Protein AF-A0A356B3R2-F1 (afdb_monomer_lite)

Sequence (236 aa):
MPDIYNDDLHPHSPYIEIRSRIDNGFSKGWGFHFQPSEEYWVDCHNHLEGIKTHSDVYKLIDRWFSELDAFRLGKVLVIGSDPELFEILGDMGKQDKRISWLVSIPCEKPNVEVLNSAIENGAIGLKLHNASIMKGLADYKIWLNDQWSRIFELAEKKHIPVLWHVTQRVSKSPYHGGGENSYWSESKEKNIAFNNEDLLKVTIKVLELFPDLKIIGVLQLHMGLERLSDLFGRYK

pLDDT: mean 81.61, std 15.53, range [36.5, 98.62]

Secondary structure (DSSP, 8-state):
------TTTS-B-HHHHHHTTTTTTGGGG---SS---SB-EEEEEEE--S--SHHHHHHHHHHHHHHHGGGTEEEEEEEE--GGGHHHHHHHHHH-TTEEEEEE--TTS--HHHHHHHHHTT---EEEE-HHHHTTSS-TTGGGSHHHHHHHHHHHHTT--EEEE--------TT-SSPTTTTTGGGGGGT----HHHHHHHHHHHHHHSTT--EEEGGGGGT-HHHHHHHHHH--

Structure (mmCIF, N/CA/C/O backbone):
data_AF-A0A356B3R2-F1
#
_entry.id   AF-A0A356B3R2-F1
#
loop_
_atom_site.group_PDB
_atom_site.id
_atom_site.type_symbol
_atom_site.label_atom_id
_atom_site.label_alt_id
_atom_site.label_comp_id
_atom_site.label_asym_id
_atom_site.label_entity_id
_atom_site.label_seq_id
_atom_site.pdbx_PDB_ins_code
_atom_site.Cartn_x
_atom_site.Cartn_y
_atom_site.Cartn_z
_atom_site.occupancy
_atom_site.B_iso_or_equiv
_atom_site.auth_seq_id
_atom_site.auth_comp_id
_atom_site.auth_asym_id
_atom_site.auth_atom_id
_atom_site.pdbx_PDB_model_num
ATOM 1 N N . MET A 1 1 ? -20.103 -19.995 28.471 1.00 36.50 1 MET A N 1
ATOM 2 C CA . MET A 1 1 ? -19.125 -18.889 28.463 1.00 36.50 1 MET A CA 1
ATOM 3 C C . MET A 1 1 ? -19.362 -18.139 27.169 1.00 36.50 1 MET A C 1
ATOM 5 O O . MET A 1 1 ? -19.483 -18.832 26.166 1.00 36.50 1 MET A O 1
ATOM 9 N N . PRO A 1 2 ? -19.557 -16.813 27.149 1.00 40.22 2 PRO A N 1
ATOM 10 C CA . PRO A 1 2 ? -19.583 -16.125 25.875 1.00 40.22 2 PRO A CA 1
ATOM 11 C C . PRO A 1 2 ? -18.133 -16.058 25.400 1.00 40.22 2 PRO A C 1
ATOM 13 O O . PRO A 1 2 ? -17.312 -15.389 26.025 1.00 40.22 2 PRO A O 1
ATOM 16 N N . ASP A 1 3 ? -17.815 -16.814 24.352 1.00 41.88 3 ASP A N 1
ATOM 17 C CA . ASP A 1 3 ? -16.631 -16.535 23.551 1.00 41.88 3 ASP A CA 1
ATOM 18 C C . ASP A 1 3 ? -16.739 -15.073 23.126 1.00 41.88 3 ASP A C 1
ATOM 20 O O . ASP A 1 3 ? -17.696 -14.674 22.457 1.00 41.88 3 ASP A O 1
ATOM 24 N N . ILE A 1 4 ? -15.804 -14.254 23.601 1.00 42.97 4 ILE A N 1
ATOM 25 C CA . ILE A 1 4 ? -15.649 -12.878 23.150 1.00 42.97 4 ILE A CA 1
ATOM 26 C C . ILE A 1 4 ? -15.155 -12.999 21.709 1.00 42.97 4 ILE A C 1
ATOM 28 O O . ILE A 1 4 ? -13.959 -13.149 21.462 1.00 42.97 4 ILE A O 1
ATOM 32 N N . TYR A 1 5 ? -16.098 -13.043 20.769 1.00 50.41 5 TYR A N 1
ATOM 33 C CA . TYR A 1 5 ? -15.811 -12.949 19.346 1.00 50.41 5 TYR A CA 1
ATOM 34 C C . TYR A 1 5 ? -15.054 -11.643 19.114 1.00 50.41 5 TYR A C 1
ATOM 36 O O . TYR A 1 5 ? -15.482 -10.573 19.546 1.00 50.41 5 TYR A O 1
ATOM 44 N N . ASN A 1 6 ? -13.884 -11.749 18.497 1.00 54.50 6 ASN A N 1
ATOM 45 C CA . ASN A 1 6 ? -13.105 -10.588 18.117 1.00 54.50 6 ASN A CA 1
ATOM 46 C C . ASN A 1 6 ? -13.601 -10.111 16.747 1.00 54.50 6 ASN A C 1
ATOM 48 O O . ASN A 1 6 ? -13.237 -10.700 15.727 1.00 54.50 6 ASN A O 1
ATOM 52 N N . ASP A 1 7 ? -14.417 -9.057 16.732 1.00 55.12 7 ASP A N 1
ATOM 53 C CA . ASP A 1 7 ? -14.941 -8.441 15.502 1.00 55.12 7 ASP A CA 1
ATOM 54 C C . ASP A 1 7 ? -13.826 -7.984 14.545 1.00 55.12 7 ASP A C 1
ATOM 56 O O . ASP A 1 7 ? -14.043 -7.908 13.336 1.00 55.12 7 ASP A O 1
ATOM 60 N N . ASP A 1 8 ? -12.611 -7.739 15.056 1.00 56.12 8 ASP A N 1
ATOM 61 C CA . ASP A 1 8 ? -11.456 -7.382 14.227 1.00 56.12 8 ASP A CA 1
ATOM 62 C C . ASP A 1 8 ? -10.897 -8.586 13.440 1.00 56.12 8 ASP A C 1
ATOM 64 O O . ASP A 1 8 ? -10.211 -8.393 12.436 1.00 56.12 8 ASP A O 1
ATOM 68 N N . LEU A 1 9 ? -11.178 -9.824 13.872 1.00 50.31 9 LEU A N 1
ATOM 69 C CA . LEU A 1 9 ? -10.748 -11.059 13.195 1.00 50.31 9 LEU A CA 1
ATOM 70 C C . LEU A 1 9 ? -11.832 -11.643 12.280 1.00 50.31 9 LEU A C 1
ATOM 72 O O . LEU A 1 9 ? -11.500 -12.264 11.270 1.00 50.31 9 LEU A O 1
ATOM 76 N N . HIS A 1 10 ? -13.108 -11.442 12.618 1.00 55.06 10 HIS A N 1
ATOM 77 C CA . HIS A 1 10 ? -14.253 -11.965 11.869 1.00 55.06 10 HIS A CA 1
ATOM 78 C C . HIS A 1 10 ? -15.362 -10.909 11.791 1.00 55.06 10 HIS A C 1
ATOM 80 O O . HIS A 1 10 ? -16.247 -10.888 12.649 1.00 55.06 10 HIS A O 1
ATOM 86 N N . PRO A 1 11 ? -15.334 -10.017 10.785 1.00 56.28 11 PRO A N 1
ATOM 87 C CA . PRO A 1 11 ? -16.294 -8.929 10.696 1.00 56.28 11 PRO A CA 1
ATOM 88 C C . PRO A 1 11 ? -17.647 -9.470 10.206 1.00 56.28 11 PRO A C 1
ATOM 90 O O . PRO A 1 11 ? -17.955 -9.494 9.013 1.00 56.28 11 PRO A O 1
ATOM 93 N N . HIS A 1 12 ? -18.468 -9.934 11.143 1.00 55.31 12 HIS A N 1
ATOM 94 C CA . HIS A 1 12 ? -19.846 -10.342 10.885 1.00 55.31 12 HIS A CA 1
ATOM 95 C C . HIS A 1 12 ? -20.790 -9.146 10.945 1.00 55.31 12 HIS A C 1
ATOM 97 O O . HIS A 1 12 ? -20.618 -8.236 11.754 1.00 55.31 12 HIS A O 1
ATOM 103 N N . SER A 1 13 ? -21.851 -9.173 10.138 1.00 55.22 13 SER A N 1
ATOM 104 C CA . SER A 1 13 ? -22.906 -8.165 10.247 1.00 55.22 13 SER A CA 1
ATOM 105 C C . SER A 1 13 ? -23.636 -8.267 11.608 1.00 55.22 13 SER A C 1
ATOM 107 O O . SER A 1 13 ? -24.094 -9.359 11.948 1.00 55.22 13 SER A O 1
ATOM 109 N N . PRO A 1 14 ? -23.857 -7.175 12.375 1.00 54.97 14 PRO A N 1
ATOM 110 C CA . PRO A 1 14 ? -24.538 -7.174 13.672 1.00 54.97 14 PRO A CA 1
ATOM 111 C C . PRO A 1 14 ? -25.985 -7.661 13.552 1.00 54.97 14 PRO A C 1
ATOM 113 O O . PRO A 1 14 ? -26.551 -8.205 14.498 1.00 54.97 14 PRO A O 1
ATOM 116 N N . TYR A 1 15 ? -26.577 -7.570 12.356 1.00 58.81 15 TYR A N 1
ATOM 117 C CA . TYR A 1 15 ? -27.880 -8.163 12.057 1.00 58.81 15 TYR A CA 1
ATOM 118 C C . TYR A 1 15 ? -27.892 -9.694 12.217 1.00 58.81 15 TYR A C 1
ATOM 120 O O . TYR A 1 15 ? -28.948 -10.262 12.488 1.00 58.81 15 TYR A O 1
ATOM 128 N N . ILE A 1 16 ? -26.749 -10.371 12.081 1.00 61.31 16 ILE A N 1
ATOM 129 C CA . ILE A 1 16 ? -26.611 -11.826 12.243 1.00 61.31 16 ILE A CA 1
ATOM 130 C C . ILE A 1 16 ? -26.469 -12.193 13.714 1.00 61.31 16 ILE A C 1
ATOM 132 O O . ILE A 1 16 ? -27.147 -13.113 14.177 1.00 61.31 16 ILE A O 1
ATOM 136 N N . GLU A 1 17 ? -25.656 -11.449 14.469 1.00 64.50 17 GLU A N 1
ATOM 137 C CA . GLU A 1 17 ? -25.527 -11.654 15.915 1.00 64.50 17 GLU A CA 1
ATOM 138 C C . GLU A 1 17 ? -26.898 -11.527 16.590 1.00 64.50 17 GLU A C 1
ATOM 140 O O . GLU A 1 17 ? -27.311 -12.407 17.349 1.00 64.50 17 GLU A O 1
ATOM 145 N N . ILE A 1 18 ? -27.661 -10.495 16.228 1.00 68.81 18 ILE A N 1
ATOM 146 C CA . ILE A 1 18 ? -29.027 -10.285 16.709 1.00 68.81 18 ILE A CA 1
ATOM 147 C C . ILE A 1 18 ? -29.930 -11.469 16.314 1.00 68.81 18 ILE A C 1
ATOM 149 O O . ILE A 1 18 ? -30.551 -12.072 17.188 1.00 68.81 18 ILE A O 1
ATOM 153 N N . ARG A 1 19 ? -29.960 -11.895 15.043 1.00 69.81 19 ARG A N 1
ATOM 154 C CA . ARG A 1 19 ? -30.769 -13.058 14.595 1.00 69.81 19 ARG A CA 1
ATOM 155 C C . ARG A 1 19 ? -30.436 -14.358 15.317 1.00 69.81 19 ARG A C 1
ATOM 157 O O . ARG A 1 19 ? -31.309 -15.201 15.485 1.00 69.81 19 ARG A O 1
ATOM 164 N N . SER A 1 20 ? -29.192 -14.527 15.755 1.00 70.38 20 SER A N 1
ATOM 165 C CA . SER A 1 20 ? -28.792 -15.701 16.531 1.00 70.38 20 SER A CA 1
ATOM 166 C C . SER A 1 20 ? -29.362 -15.712 17.957 1.00 70.38 20 SER A C 1
ATOM 168 O O . SER A 1 20 ? -29.338 -16.757 18.604 1.00 70.38 20 SER A O 1
ATOM 170 N N . ARG A 1 21 ? -29.892 -14.577 18.446 1.00 75.44 21 ARG A N 1
ATOM 171 C CA . ARG A 1 21 ? -30.318 -14.388 19.843 1.00 75.44 21 ARG A CA 1
ATOM 172 C C . ARG A 1 21 ? -31.779 -13.972 20.027 1.00 75.44 21 ARG A C 1
ATOM 174 O O . ARG A 1 21 ? -32.362 -14.369 21.031 1.00 75.44 21 ARG A O 1
ATOM 181 N N . ILE A 1 22 ? -32.384 -13.204 19.113 1.00 77.50 22 ILE A N 1
ATOM 182 C CA . ILE A 1 22 ? -33.713 -12.597 19.355 1.00 77.50 22 ILE A CA 1
ATOM 183 C C . ILE A 1 22 ? -34.870 -13.599 19.457 1.00 77.50 22 ILE A C 1
ATOM 185 O O . ILE A 1 22 ? -35.909 -13.261 20.015 1.00 77.50 22 ILE A O 1
ATOM 189 N N . ASP A 1 23 ? -34.702 -14.817 18.943 1.00 74.50 23 ASP A N 1
ATOM 190 C CA . ASP A 1 23 ? -35.729 -15.864 18.942 1.00 74.50 23 ASP A CA 1
ATOM 191 C C . ASP A 1 23 ? -35.141 -17.276 19.113 1.00 74.50 23 ASP A C 1
ATOM 193 O O . ASP A 1 23 ? -35.569 -18.237 18.472 1.00 74.50 23 ASP A O 1
ATOM 197 N N . ASN A 1 24 ? -34.125 -17.407 19.975 1.00 76.12 24 ASN A N 1
ATOM 198 C CA . ASN A 1 24 ? -33.363 -18.651 20.166 1.00 76.12 24 ASN A CA 1
ATOM 199 C C . ASN A 1 24 ? -32.758 -19.201 18.859 1.00 76.12 24 ASN A C 1
ATOM 201 O O . ASN A 1 24 ? -32.564 -20.408 18.709 1.00 76.12 24 ASN A O 1
ATOM 205 N N . GLY A 1 25 ? -32.459 -18.312 17.909 1.00 70.25 25 GLY A N 1
ATOM 206 C CA . GLY A 1 25 ? -31.812 -18.657 16.651 1.00 70.25 25 GLY A CA 1
ATOM 207 C C . GLY A 1 25 ? -32.754 -19.223 15.591 1.00 70.25 25 GLY A C 1
ATOM 208 O O . GLY A 1 25 ? -32.263 -19.688 14.564 1.00 70.25 25 GLY A O 1
ATOM 209 N N . PHE A 1 26 ? -34.076 -19.164 15.774 1.00 73.00 26 PHE A N 1
ATOM 210 C CA . PHE A 1 26 ? -35.029 -19.511 14.714 1.00 73.00 26 PHE A CA 1
ATOM 211 C C . PHE A 1 26 ? -34.824 -18.617 13.474 1.00 73.00 26 PHE A C 1
ATOM 213 O O . PHE A 1 26 ? -34.752 -19.112 12.348 1.00 73.00 26 PHE A O 1
ATOM 220 N N . SER A 1 27 ? -34.575 -17.321 13.678 1.00 71.06 27 SER A N 1
ATOM 221 C CA . SER A 1 27 ? -34.272 -16.352 12.616 1.00 71.06 27 SER A CA 1
ATOM 222 C C . SER A 1 27 ? -32.859 -16.474 12.044 1.00 71.06 27 SER A C 1
ATOM 224 O O . SER A 1 27 ? -32.546 -15.805 11.058 1.00 71.06 27 SER A O 1
ATOM 226 N N . LYS A 1 28 ? -31.997 -17.339 12.599 1.00 67.31 28 LYS A N 1
ATOM 227 C CA . LYS A 1 28 ? -30.649 -17.591 12.058 1.00 67.31 28 LYS A CA 1
ATOM 228 C C . LYS A 1 28 ? -30.706 -18.134 10.625 1.00 67.31 28 LYS A C 1
ATOM 230 O O . LYS A 1 28 ? -29.830 -17.821 9.833 1.00 67.31 28 LYS A O 1
ATOM 235 N N . GLY A 1 29 ? -31.733 -18.922 10.292 1.00 58.06 29 GLY A N 1
ATOM 236 C CA . GLY A 1 29 ? -31.911 -19.526 8.964 1.00 58.06 29 GLY A CA 1
ATOM 237 C C . GLY A 1 29 ? -32.835 -18.755 8.016 1.00 58.06 29 GLY A C 1
ATOM 238 O O . GLY A 1 29 ? -33.041 -19.189 6.884 1.00 58.06 29 GLY A O 1
ATOM 239 N N . TRP A 1 30 ? -33.428 -17.641 8.459 1.00 52.81 30 TRP A N 1
ATOM 240 C CA . TRP A 1 30 ? -34.448 -16.916 7.698 1.00 52.81 30 TRP A CA 1
ATOM 241 C C . TRP A 1 30 ? -33.896 -15.608 7.116 1.00 52.81 30 TRP A C 1
ATOM 243 O O . TRP A 1 30 ? -33.843 -14.564 7.763 1.00 52.81 30 TRP A O 1
ATOM 253 N N . GLY A 1 31 ? -33.491 -15.674 5.846 1.00 53.72 31 GLY A N 1
ATOM 254 C CA . GLY A 1 31 ? -33.260 -14.519 4.980 1.00 53.72 31 GLY A CA 1
ATOM 255 C C . GLY A 1 31 ? -34.355 -14.466 3.920 1.00 53.72 31 GLY A C 1
ATOM 256 O O . GLY A 1 31 ? -34.325 -15.238 2.968 1.00 53.72 31 GLY A O 1
ATOM 257 N N . PHE A 1 32 ? -35.356 -13.602 4.094 1.00 48.03 32 PHE A N 1
ATOM 258 C CA . PHE A 1 32 ? -36.407 -13.393 3.095 1.00 48.03 32 PHE A CA 1
ATOM 259 C C . PHE A 1 32 ? -35.797 -13.030 1.728 1.00 48.03 32 PHE A C 1
ATOM 261 O O . PHE A 1 32 ? -35.151 -11.994 1.616 1.00 48.03 32 PHE A O 1
ATOM 268 N N . HIS A 1 33 ? -36.048 -13.866 0.711 1.00 46.44 33 HIS A N 1
ATOM 269 C CA . HIS A 1 33 ? -35.818 -13.701 -0.743 1.00 46.44 33 HIS A CA 1
ATOM 270 C C . HIS A 1 33 ? -34.405 -13.352 -1.256 1.00 46.44 33 HIS A C 1
ATOM 272 O O . HIS A 1 33 ? -34.089 -13.689 -2.393 1.00 46.44 33 HIS A O 1
ATOM 278 N N . PHE A 1 34 ? -33.536 -12.770 -0.439 1.00 47.81 34 PHE A N 1
ATOM 279 C CA . PHE A 1 34 ? -32.135 -12.505 -0.733 1.00 47.81 34 PHE A CA 1
ATOM 280 C C . PHE A 1 34 ? -31.358 -12.839 0.532 1.00 47.81 34 PHE A C 1
ATOM 282 O O . PHE A 1 34 ? -31.610 -12.243 1.580 1.00 47.81 34 PHE A O 1
ATOM 289 N N . GLN A 1 35 ? -30.449 -13.813 0.471 1.00 47.84 35 GLN A N 1
ATOM 290 C CA . GLN A 1 35 ? -29.541 -14.018 1.592 1.00 47.84 35 GLN A CA 1
ATOM 291 C C . GLN A 1 35 ? -28.647 -12.777 1.677 1.00 47.84 35 GLN A C 1
ATOM 293 O O . GLN A 1 35 ? -27.929 -12.494 0.715 1.00 47.84 35 GLN A O 1
ATOM 298 N N . PRO A 1 36 ? -28.727 -11.971 2.751 1.00 51.41 36 PRO A N 1
ATOM 299 C CA . PRO A 1 36 ? -27.753 -10.911 2.929 1.00 51.41 36 PRO A CA 1
ATOM 300 C C . PRO A 1 36 ? -26.379 -11.577 3.025 1.00 51.41 36 PRO A C 1
ATOM 302 O O . PRO A 1 36 ? -26.248 -12.568 3.738 1.00 51.41 36 PRO A O 1
ATOM 305 N N . SER A 1 37 ? -25.383 -11.043 2.312 1.00 53.72 37 SER A N 1
ATOM 306 C CA . SER A 1 37 ? -23.980 -11.413 2.525 1.00 53.72 37 SER A CA 1
ATOM 307 C C . SER A 1 37 ? -23.710 -11.426 4.030 1.00 53.72 37 SER A C 1
ATOM 309 O O . SER A 1 37 ? -23.972 -10.426 4.705 1.00 53.72 37 SER A O 1
ATOM 311 N N . GLU A 1 38 ? -23.287 -12.576 4.557 1.00 61.59 38 GLU A N 1
ATOM 312 C CA . GLU A 1 38 ? -23.147 -12.793 6.003 1.00 61.59 38 GLU A CA 1
ATOM 313 C C . GLU A 1 38 ? -21.919 -12.071 6.596 1.00 61.59 38 GLU A C 1
ATOM 315 O O . GLU A 1 38 ? -21.745 -11.961 7.812 1.00 61.59 38 GLU A O 1
ATOM 320 N N . GLU A 1 39 ? -21.083 -11.529 5.718 1.00 67.56 39 GLU A N 1
ATOM 321 C CA . GLU A 1 39 ? -19.804 -10.911 6.025 1.00 67.56 39 GLU A CA 1
ATOM 322 C C . GLU A 1 39 ? -19.822 -9.436 5.620 1.00 67.56 39 GLU A C 1
ATOM 324 O O . GLU A 1 39 ? -20.443 -9.047 4.620 1.00 67.56 39 GLU A O 1
ATOM 329 N N . TYR A 1 40 ? -19.141 -8.613 6.413 1.00 73.69 40 TYR A N 1
ATOM 330 C CA . TYR A 1 40 ? -18.835 -7.242 6.040 1.00 73.69 40 TYR A CA 1
ATOM 331 C C . TYR A 1 40 ? -17.657 -7.181 5.072 1.00 73.69 40 TYR A C 1
ATOM 333 O O . TYR A 1 40 ? -16.675 -7.911 5.199 1.00 73.69 40 TYR A O 1
ATOM 341 N N . TRP A 1 41 ? -17.723 -6.225 4.153 1.00 83.25 41 TRP A N 1
ATOM 342 C CA . TRP A 1 41 ? -16.624 -5.891 3.264 1.00 83.25 41 TRP A CA 1
ATOM 343 C C . TRP A 1 41 ? -15.655 -4.935 3.952 1.00 83.25 41 TRP A C 1
ATOM 345 O O . TRP A 1 41 ? -16.059 -3.993 4.643 1.00 83.25 41 TRP A O 1
ATOM 355 N N . VAL A 1 42 ? -14.366 -5.165 3.713 1.00 86.81 42 VAL A N 1
ATOM 356 C CA . VAL A 1 42 ? -13.308 -4.200 3.999 1.00 86.81 42 VAL A CA 1
ATOM 357 C C . VAL A 1 42 ? -12.842 -3.627 2.671 1.00 86.81 42 VAL A C 1
ATOM 359 O O . VAL A 1 42 ? -12.262 -4.344 1.854 1.00 86.81 42 VAL A O 1
ATOM 362 N N . ASP A 1 43 ? -13.080 -2.338 2.452 1.00 89.31 43 ASP A N 1
ATOM 363 C CA . ASP A 1 43 ? -12.508 -1.651 1.300 1.00 89.31 43 ASP A CA 1
ATOM 364 C C . ASP A 1 43 ? -11.072 -1.238 1.637 1.00 89.31 43 ASP A C 1
ATOM 366 O O . ASP A 1 43 ? -10.834 -0.393 2.499 1.00 89.31 43 ASP A O 1
ATOM 370 N N . CYS A 1 44 ? -10.096 -1.860 0.980 1.00 88.94 44 CYS A N 1
ATOM 371 C CA . CYS A 1 44 ? -8.687 -1.686 1.312 1.00 88.94 44 CYS A CA 1
ATOM 372 C C . CYS A 1 44 ? -7.970 -0.565 0.546 1.00 88.94 44 CYS A C 1
ATOM 374 O O . CYS A 1 44 ? -6.764 -0.390 0.738 1.00 88.94 44 CYS A O 1
ATOM 376 N N . HIS A 1 45 ? -8.661 0.191 -0.313 1.00 89.38 45 HIS A N 1
ATOM 377 C CA . HIS A 1 45 ? -8.001 1.137 -1.213 1.00 89.38 45 HIS A CA 1
ATOM 378 C C . HIS A 1 45 ? -8.834 2.401 -1.439 1.00 89.38 45 HIS A C 1
ATOM 380 O O . HIS A 1 45 ? -9.413 2.609 -2.502 1.00 89.38 45 HIS A O 1
ATOM 386 N N . ASN A 1 46 ? -8.787 3.318 -0.469 1.00 91.06 46 ASN A N 1
ATOM 387 C CA . ASN A 1 46 ? -9.524 4.580 -0.535 1.00 91.06 46 ASN A CA 1
ATOM 388 C C . ASN A 1 46 ? -8.583 5.784 -0.542 1.00 91.06 46 ASN A C 1
ATOM 390 O O . ASN A 1 46 ? -7.748 5.949 0.348 1.00 91.06 46 ASN A O 1
ATOM 394 N N . HIS A 1 47 ? -8.721 6.649 -1.542 1.00 89.38 47 HIS A N 1
ATOM 395 C CA . HIS A 1 47 ? -7.935 7.875 -1.645 1.00 89.38 47 HIS A CA 1
ATOM 396 C C . HIS A 1 47 ? -8.627 9.041 -0.935 1.00 89.38 47 HIS A C 1
ATOM 398 O O . HIS A 1 47 ? -9.834 9.233 -1.062 1.00 89.38 47 HIS A O 1
ATOM 404 N N . LEU A 1 48 ? -7.838 9.831 -0.208 1.00 87.62 48 LEU A N 1
ATOM 405 C CA . LEU A 1 48 ? -8.278 11.078 0.406 1.00 87.62 48 LEU A CA 1
ATOM 406 C C . LEU A 1 48 ? -7.866 12.241 -0.501 1.00 87.62 48 LEU A C 1
ATOM 408 O O . LEU A 1 48 ? -6.678 12.511 -0.659 1.00 87.62 48 LEU A O 1
ATOM 412 N N . GLU A 1 49 ? -8.835 12.929 -1.099 1.00 81.00 49 GLU A N 1
ATOM 413 C CA . GLU A 1 49 ? -8.590 14.143 -1.884 1.00 81.00 49 GLU A CA 1
ATOM 414 C C . GLU A 1 49 ? -9.122 15.372 -1.142 1.00 81.00 49 GLU A C 1
ATOM 416 O O . GLU A 1 49 ? -10.257 15.384 -0.671 1.00 81.00 49 GLU A O 1
ATOM 421 N N . GLY A 1 50 ? -8.300 16.421 -1.039 1.00 82.00 50 GLY A N 1
ATOM 422 C CA . GLY A 1 50 ? -8.715 17.712 -0.477 1.00 82.00 50 GLY A CA 1
ATOM 423 C C . GLY A 1 50 ? -8.916 17.750 1.044 1.00 82.00 50 GLY A C 1
ATOM 424 O O . GLY A 1 50 ? -9.478 18.717 1.548 1.00 82.00 50 GLY A O 1
ATOM 425 N N . ILE A 1 51 ? -8.454 16.734 1.772 1.00 87.19 51 ILE A N 1
ATOM 426 C CA . ILE A 1 51 ? -8.566 16.636 3.233 1.00 87.19 51 ILE A CA 1
ATOM 427 C C . ILE A 1 51 ? -7.442 17.422 3.912 1.00 87.19 51 ILE A C 1
ATOM 429 O O . ILE A 1 51 ? -6.281 17.266 3.536 1.00 87.19 51 ILE A O 1
ATOM 433 N N . LYS A 1 52 ? -7.775 18.239 4.921 1.00 87.44 52 LYS A N 1
ATOM 434 C CA . LYS A 1 52 ? -6.785 18.986 5.724 1.00 87.44 52 LYS A CA 1
ATOM 435 C C . LYS A 1 52 ? -7.023 18.934 7.231 1.00 87.44 52 LYS A C 1
ATOM 437 O O . LYS A 1 52 ? -6.128 19.267 7.996 1.00 87.44 52 LYS A O 1
ATOM 442 N N . THR A 1 53 ? -8.225 18.569 7.668 1.00 90.62 53 THR A N 1
ATOM 443 C CA . THR A 1 53 ? -8.625 18.611 9.081 1.00 90.62 53 THR A CA 1
ATOM 444 C C . THR A 1 53 ? -9.326 17.324 9.507 1.00 90.62 53 THR A C 1
ATOM 446 O O . THR A 1 53 ? -9.867 16.603 8.664 1.00 90.62 53 THR A O 1
ATOM 449 N N . HIS A 1 54 ? -9.413 17.063 10.820 1.00 90.44 54 HIS A N 1
ATOM 450 C CA . HIS A 1 54 ? -10.248 15.975 11.356 1.00 90.44 54 HIS A CA 1
ATOM 451 C C . HIS A 1 54 ? -11.693 16.064 10.851 1.00 90.44 54 HIS A C 1
ATOM 453 O O . HIS A 1 54 ? -12.279 15.053 10.478 1.00 90.44 54 HIS A O 1
ATOM 459 N N . SER A 1 55 ? -12.264 17.275 10.781 1.00 91.50 55 SER A N 1
ATOM 460 C CA . SER A 1 55 ? -13.644 17.470 10.315 1.00 91.50 55 SER A CA 1
ATOM 461 C C . SER A 1 55 ? -13.842 17.035 8.862 1.00 91.50 55 SER A C 1
ATOM 463 O O . SER A 1 55 ? -14.906 16.510 8.533 1.00 91.50 55 SER A O 1
ATOM 465 N N . ASP A 1 56 ? -12.838 17.223 8.003 1.00 92.00 56 ASP A N 1
ATOM 466 C CA . ASP A 1 56 ? -12.913 16.799 6.603 1.00 92.00 56 ASP A CA 1
ATOM 467 C C . ASP A 1 56 ? -12.939 15.271 6.494 1.00 92.00 56 ASP A C 1
ATOM 469 O O . ASP A 1 56 ? -13.758 14.727 5.752 1.00 92.00 56 ASP A O 1
ATOM 473 N N . VAL A 1 57 ? -12.097 14.578 7.277 1.00 89.56 57 VAL A N 1
ATOM 474 C CA . VAL A 1 57 ? -12.097 13.107 7.335 1.00 89.56 57 VAL A CA 1
ATOM 475 C C . VAL A 1 57 ? -13.445 12.602 7.841 1.00 89.56 57 VAL A C 1
ATOM 477 O O . VAL A 1 57 ? -14.068 11.782 7.173 1.00 89.56 57 VAL A O 1
ATOM 480 N N . TYR A 1 58 ? -13.942 13.129 8.964 1.00 89.06 58 TYR A N 1
ATOM 481 C CA . TYR A 1 58 ? -15.233 12.723 9.528 1.00 89.06 58 TYR A CA 1
ATOM 482 C C . TYR A 1 58 ? -16.383 12.875 8.531 1.00 89.06 58 TYR A C 1
ATOM 484 O O . TYR A 1 58 ? -17.126 11.925 8.304 1.00 89.06 58 TYR A O 1
ATOM 492 N N . LYS A 1 59 ? -16.498 14.034 7.870 1.00 91.81 59 LYS A N 1
ATOM 493 C CA . LYS A 1 59 ? -17.551 14.271 6.868 1.00 91.81 59 LYS A CA 1
ATOM 494 C C . LYS A 1 59 ? -17.465 13.301 5.694 1.00 91.81 59 LYS A C 1
ATOM 496 O O . LYS A 1 59 ? -18.499 12.877 5.181 1.00 91.81 59 LYS A O 1
ATOM 501 N N . LEU A 1 60 ? -16.253 12.973 5.244 1.00 90.94 60 LEU A N 1
ATOM 502 C CA . LEU A 1 60 ? -16.055 12.021 4.156 1.00 90.94 60 LEU A CA 1
ATOM 503 C C . LEU A 1 60 ? -16.502 10.613 4.560 1.00 90.94 60 LEU A C 1
ATOM 505 O O . LEU A 1 60 ? -17.228 9.970 3.803 1.00 90.94 60 LEU A O 1
ATOM 509 N N . ILE A 1 61 ? -16.098 10.163 5.748 1.00 90.12 61 ILE A N 1
ATOM 510 C CA . ILE A 1 61 ? -16.435 8.836 6.269 1.00 90.12 61 ILE A CA 1
ATOM 511 C C . ILE A 1 61 ? -17.934 8.726 6.534 1.00 90.12 61 ILE A C 1
ATOM 513 O O . ILE A 1 61 ? -18.552 7.769 6.076 1.00 90.12 61 ILE A O 1
ATOM 517 N N . ASP A 1 62 ? -18.544 9.716 7.185 1.00 90.31 62 ASP A N 1
ATOM 518 C CA . ASP A 1 62 ? -19.990 9.732 7.415 1.00 90.31 62 ASP A CA 1
ATOM 519 C C . ASP A 1 62 ? -20.762 9.686 6.098 1.00 90.31 62 ASP A C 1
ATOM 521 O O . ASP A 1 62 ? -21.718 8.923 5.975 1.00 90.31 62 ASP A O 1
ATOM 525 N N . ARG A 1 63 ? -20.313 10.426 5.076 1.00 90.69 63 ARG A N 1
ATOM 526 C CA . ARG A 1 63 ? -20.907 10.349 3.738 1.00 90.69 63 ARG A CA 1
ATOM 527 C C . ARG A 1 63 ? -20.799 8.938 3.162 1.00 90.69 63 ARG A C 1
ATOM 529 O O . ARG A 1 63 ? -21.812 8.403 2.722 1.00 90.69 63 ARG A O 1
ATOM 536 N N . TRP A 1 64 ? -19.614 8.324 3.177 1.00 90.81 64 TRP A N 1
ATOM 537 C CA . TRP A 1 64 ? -19.438 6.961 2.665 1.00 90.81 64 TRP A CA 1
ATOM 538 C C . TRP A 1 64 ? -20.322 5.958 3.399 1.00 90.81 64 TRP A C 1
ATOM 540 O O . TRP A 1 64 ? -21.050 5.216 2.750 1.00 90.81 64 TRP A O 1
ATOM 550 N N . PHE A 1 65 ? -20.324 5.955 4.730 1.00 89.06 65 PHE A N 1
ATOM 551 C CA . PHE A 1 65 ? -21.108 4.990 5.503 1.00 89.06 65 PHE A CA 1
ATOM 552 C C . PHE A 1 65 ? -22.612 5.283 5.502 1.00 89.06 65 PHE A C 1
ATOM 554 O O . PHE A 1 65 ? -23.390 4.353 5.683 1.00 89.06 65 PHE A O 1
ATOM 561 N N . SER A 1 66 ? -23.044 6.517 5.218 1.00 87.88 66 SER A N 1
ATOM 562 C CA . SER A 1 66 ? -24.469 6.822 5.015 1.00 87.88 66 SER A CA 1
ATOM 563 C C . SER A 1 66 ? -25.072 6.109 3.799 1.00 87.88 66 SER A C 1
ATOM 565 O O . SER A 1 66 ? -26.278 5.873 3.765 1.00 87.88 66 SER A O 1
ATOM 567 N N . GLU A 1 67 ? -24.235 5.729 2.830 1.00 84.56 67 GLU A N 1
ATOM 568 C CA . GLU A 1 67 ? -24.649 5.025 1.614 1.00 84.56 67 GLU A CA 1
ATOM 569 C C . GLU A 1 67 ? -24.183 3.560 1.615 1.00 84.56 67 GLU A C 1
ATOM 571 O O . GLU A 1 67 ? -24.959 2.652 1.319 1.00 84.56 67 GLU A O 1
ATOM 576 N N . LEU A 1 68 ? -22.920 3.309 1.967 1.00 82.69 68 LEU A N 1
ATOM 577 C CA . LEU A 1 68 ? -22.249 2.021 1.776 1.00 82.69 68 LEU A CA 1
ATOM 578 C C . LEU A 1 68 ? -22.469 1.022 2.919 1.00 82.69 68 LEU A C 1
ATOM 580 O O . LEU A 1 68 ? -22.284 -0.177 2.706 1.00 82.69 68 LEU A O 1
ATOM 584 N N . ASP A 1 69 ? -22.943 1.454 4.094 1.00 76.75 69 ASP A N 1
ATOM 585 C CA . ASP A 1 69 ? -23.363 0.513 5.148 1.00 76.75 69 ASP A CA 1
ATOM 586 C C . ASP A 1 69 ? -24.562 -0.342 4.688 1.00 76.75 69 ASP A C 1
ATOM 588 O O . ASP A 1 69 ? -24.646 -1.540 4.979 1.00 76.75 69 ASP A O 1
ATOM 592 N N . ALA A 1 70 ? -25.434 0.216 3.836 1.00 71.94 70 ALA A N 1
ATOM 593 C CA . ALA A 1 70 ? -26.502 -0.546 3.182 1.00 71.94 70 ALA A CA 1
ATOM 594 C C . ALA A 1 70 ? -25.957 -1.696 2.311 1.00 71.94 70 ALA A C 1
ATOM 596 O O . ALA A 1 70 ? -26.619 -2.722 2.149 1.00 71.94 70 ALA A O 1
ATOM 597 N N . PHE A 1 71 ? -24.726 -1.553 1.810 1.00 74.69 71 PHE A N 1
ATOM 598 C CA . PHE A 1 71 ? -23.992 -2.557 1.036 1.00 74.69 71 PHE A CA 1
ATOM 599 C C . PHE A 1 71 ? -23.003 -3.366 1.887 1.00 74.69 71 PHE A C 1
ATOM 601 O O . PHE A 1 71 ? -22.165 -4.082 1.341 1.00 74.69 71 PHE A O 1
ATOM 608 N N . ARG A 1 72 ? -23.123 -3.306 3.221 1.00 77.19 72 ARG A N 1
ATOM 609 C CA . ARG A 1 72 ? -22.272 -4.036 4.174 1.00 77.19 72 ARG A CA 1
ATOM 610 C C . ARG A 1 72 ? -20.798 -3.641 4.094 1.00 77.19 72 ARG A C 1
ATOM 612 O O . ARG A 1 72 ? -19.932 -4.483 4.316 1.00 77.19 72 ARG A O 1
ATOM 619 N N . LEU A 1 73 ? -20.479 -2.385 3.807 1.00 84.75 73 LEU A N 1
ATOM 620 C CA . LEU A 1 73 ? -19.138 -1.885 4.095 1.00 84.75 73 LEU A CA 1
ATOM 621 C C . LEU A 1 73 ? -18.975 -1.788 5.616 1.00 84.75 73 LEU A C 1
ATOM 623 O O . LEU A 1 73 ? -19.689 -1.026 6.259 1.00 84.75 73 LEU A O 1
ATOM 627 N N . GLY A 1 74 ? -18.066 -2.573 6.194 1.00 85.25 74 GLY A N 1
ATOM 628 C CA . GLY A 1 74 ? -17.786 -2.541 7.635 1.00 85.25 74 GLY A CA 1
ATOM 629 C C . GLY A 1 74 ? -16.582 -1.672 7.986 1.00 85.25 74 GLY A C 1
ATOM 630 O O . GLY A 1 74 ? -16.535 -1.072 9.060 1.00 85.25 74 GLY A O 1
ATOM 631 N N . LYS A 1 75 ? -15.603 -1.590 7.079 1.00 90.75 75 LYS A N 1
ATOM 632 C CA . LYS A 1 75 ? -14.344 -0.884 7.319 1.00 90.75 75 LYS A CA 1
ATOM 633 C C . LYS A 1 75 ? -13.719 -0.380 6.026 1.00 90.75 75 LYS A C 1
ATOM 635 O O . LYS A 1 75 ? -13.820 -1.030 4.989 1.00 90.75 75 LYS A O 1
ATOM 640 N N . VAL A 1 76 ? -13.018 0.744 6.115 1.00 93.12 76 VAL A N 1
ATOM 641 C CA . VAL A 1 76 ? -12.202 1.300 5.035 1.00 93.12 76 VAL A CA 1
ATOM 642 C C . VAL A 1 76 ? -10.747 1.438 5.469 1.00 93.12 76 VAL A C 1
ATOM 644 O O . VAL A 1 76 ? -10.452 1.817 6.606 1.00 93.12 76 VAL A O 1
ATOM 647 N N . LEU A 1 77 ? -9.829 1.164 4.545 1.00 94.81 77 LEU A N 1
ATOM 648 C CA . LEU A 1 77 ? -8.449 1.615 4.622 1.00 94.81 77 LEU A CA 1
ATOM 649 C C . LEU A 1 77 ? -8.279 2.848 3.742 1.00 94.81 77 LEU A C 1
ATOM 651 O O . LEU A 1 77 ? -8.442 2.784 2.519 1.00 94.81 77 LEU A O 1
ATOM 655 N N . VAL A 1 78 ? -7.939 3.967 4.375 1.00 95.19 78 VAL A N 1
ATOM 656 C CA . VAL A 1 78 ? -7.670 5.235 3.693 1.00 95.19 78 VAL A CA 1
ATOM 657 C C . VAL A 1 78 ? -6.176 5.428 3.464 1.00 95.19 78 VAL A C 1
ATOM 659 O O . VAL A 1 78 ? -5.343 4.974 4.245 1.00 95.19 78 VAL A O 1
ATOM 662 N N . ILE A 1 79 ? -5.819 6.098 2.375 1.00 95.00 79 ILE A N 1
ATOM 663 C CA . ILE A 1 79 ? -4.430 6.296 1.966 1.00 95.00 79 ILE A CA 1
ATOM 664 C C . ILE A 1 79 ? -4.007 7.729 2.292 1.00 95.00 79 ILE A C 1
ATOM 666 O O . ILE A 1 79 ? -4.488 8.676 1.669 1.00 95.00 79 ILE A O 1
ATOM 670 N N . GLY A 1 80 ? -3.072 7.870 3.232 1.00 94.00 80 GLY A N 1
ATOM 671 C CA . GLY A 1 80 ? -2.419 9.135 3.572 1.00 94.00 80 GLY A CA 1
ATOM 672 C C . GLY A 1 80 ? -1.058 9.254 2.890 1.00 94.00 80 GLY A C 1
ATOM 673 O O . GLY A 1 80 ? -0.222 8.362 3.010 1.00 94.00 80 GLY A O 1
ATOM 674 N N . SER A 1 81 ? -0.812 10.342 2.163 1.00 90.69 81 SER A N 1
ATOM 675 C CA . SER A 1 81 ? 0.483 10.603 1.505 1.00 90.69 81 SER A CA 1
ATOM 676 C C . SER A 1 81 ? 1.230 11.815 2.056 1.00 90.69 81 SER A C 1
ATOM 678 O O . SER A 1 81 ? 2.377 12.037 1.681 1.00 90.69 81 SER A O 1
ATOM 680 N N . ASP A 1 82 ? 0.574 12.608 2.901 1.00 91.00 82 ASP A N 1
ATOM 681 C CA . ASP A 1 82 ? 1.120 13.835 3.469 1.00 91.00 82 ASP A CA 1
ATOM 682 C C . ASP A 1 82 ? 1.404 13.628 4.966 1.00 91.00 82 ASP A C 1
ATOM 684 O O . ASP A 1 82 ? 0.469 13.284 5.697 1.00 91.00 82 ASP A O 1
ATOM 688 N N . PRO A 1 83 ? 2.654 13.813 5.433 1.00 92.06 83 PRO A N 1
ATOM 689 C CA . PRO A 1 83 ? 2.988 13.749 6.853 1.00 92.06 83 PRO A CA 1
ATOM 690 C C . PRO A 1 83 ? 2.138 14.664 7.741 1.00 92.06 83 PRO A C 1
ATOM 692 O O . PRO A 1 83 ? 1.884 14.307 8.889 1.00 92.06 83 PRO A O 1
ATOM 695 N N . GLU A 1 84 ? 1.642 15.793 7.219 1.00 91.44 84 GLU A N 1
ATOM 696 C CA . GLU A 1 84 ? 0.747 16.694 7.964 1.00 91.44 84 GLU A CA 1
ATOM 697 C C . GLU A 1 84 ? -0.582 16.021 8.357 1.00 91.44 84 GLU A C 1
ATOM 699 O O . GLU A 1 84 ? -1.243 16.445 9.302 1.00 91.44 84 GLU A O 1
ATOM 704 N N . LEU A 1 85 ? -0.972 14.940 7.670 1.00 92.25 85 LEU A N 1
ATOM 705 C CA . LEU A 1 85 ? -2.200 14.194 7.947 1.00 92.25 85 LEU A CA 1
ATOM 706 C C . LEU A 1 85 ? -2.008 13.033 8.929 1.00 92.25 85 LEU A C 1
ATOM 7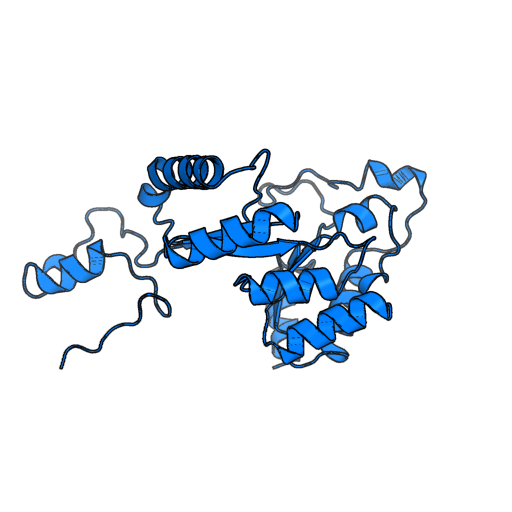08 O O . LEU A 1 85 ? -3.001 12.449 9.355 1.00 92.25 85 LEU A O 1
ATOM 712 N N . PHE A 1 86 ? -0.777 12.650 9.279 1.00 95.94 86 PHE A N 1
ATOM 713 C CA . PHE A 1 86 ? -0.536 11.407 10.025 1.00 95.94 86 PHE A CA 1
ATOM 714 C C . PHE A 1 86 ? -1.159 11.424 11.418 1.00 95.94 86 PHE A C 1
ATOM 716 O O . PHE A 1 86 ? -1.799 10.447 11.798 1.00 95.94 86 PHE A O 1
ATOM 723 N N . GLU A 1 87 ? -1.036 12.538 12.142 1.00 95.75 87 GLU A N 1
ATOM 724 C CA . GLU A 1 87 ? -1.661 12.701 13.459 1.00 95.75 87 GLU A CA 1
ATOM 725 C C . GLU A 1 87 ? -3.189 12.594 13.354 1.00 95.75 87 GLU A C 1
ATOM 727 O O . GLU A 1 87 ? -3.813 11.822 14.080 1.00 95.75 87 GLU A O 1
ATOM 732 N N . ILE A 1 88 ? -3.784 13.278 12.368 1.00 94.81 88 ILE A N 1
ATOM 733 C CA . ILE A 1 88 ? -5.228 13.239 12.105 1.00 94.81 88 ILE A CA 1
ATOM 734 C C . ILE A 1 88 ? -5.683 11.801 11.836 1.00 94.81 88 ILE A C 1
ATOM 736 O O . ILE A 1 88 ? -6.635 11.324 12.448 1.00 94.81 88 ILE A O 1
ATOM 740 N N . LEU A 1 89 ? -5.008 11.084 10.936 1.00 95.56 89 LEU A N 1
ATOM 741 C CA . LEU A 1 89 ? -5.366 9.707 10.584 1.00 95.56 89 LEU A CA 1
ATOM 742 C C . LEU A 1 89 ? -5.151 8.732 11.750 1.00 95.56 89 LEU A C 1
ATOM 744 O O . LEU A 1 89 ? -5.951 7.811 11.935 1.00 95.56 89 LEU A O 1
ATOM 748 N N . GLY A 1 90 ? -4.112 8.956 12.555 1.00 95.81 90 GLY A N 1
ATOM 749 C CA . GLY A 1 90 ? -3.846 8.209 13.778 1.00 95.81 90 GLY A CA 1
ATOM 750 C C . GLY A 1 90 ? -4.933 8.386 14.833 1.00 95.81 90 GLY A C 1
ATOM 751 O O . GLY A 1 90 ? -5.384 7.403 15.423 1.00 95.81 90 GLY A O 1
ATOM 752 N N . ASP A 1 91 ? -5.399 9.615 15.047 1.00 95.31 91 ASP A N 1
ATOM 753 C CA . ASP A 1 91 ? -6.519 9.909 15.944 1.00 95.3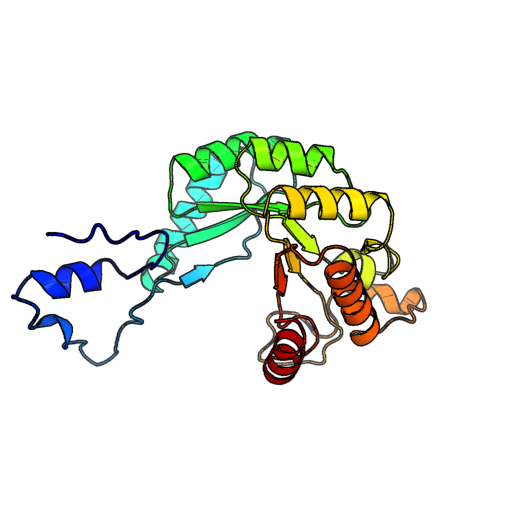1 91 ASP A CA 1
ATOM 754 C C . ASP A 1 91 ? -7.817 9.275 15.450 1.00 95.31 91 ASP A C 1
ATOM 756 O O . ASP A 1 91 ? -8.528 8.629 16.221 1.00 95.31 91 ASP A O 1
ATOM 760 N N . MET A 1 92 ? -8.099 9.400 14.152 1.00 91.38 92 MET A N 1
ATOM 761 C CA . MET A 1 92 ? -9.291 8.825 13.529 1.00 91.38 92 MET A CA 1
ATOM 762 C C . MET A 1 92 ? -9.340 7.305 13.684 1.00 91.38 92 MET A C 1
ATOM 764 O O . MET A 1 92 ? -10.370 6.773 14.088 1.00 91.38 92 MET A O 1
ATOM 768 N N . GLY A 1 93 ? -8.229 6.603 13.439 1.00 91.12 93 GLY A N 1
ATOM 769 C CA . GLY A 1 93 ? -8.161 5.146 13.607 1.00 91.12 93 GLY A CA 1
ATOM 770 C C . GLY A 1 93 ? -8.354 4.675 15.056 1.00 91.12 93 GLY A C 1
ATOM 771 O O . GLY A 1 93 ? -8.776 3.543 15.281 1.00 91.12 93 GLY A O 1
ATOM 772 N N . LYS A 1 94 ? -8.083 5.536 16.048 1.00 92.19 94 LYS A N 1
ATOM 773 C CA . LYS A 1 94 ? -8.362 5.259 17.470 1.00 92.19 94 LYS A CA 1
ATOM 774 C C . LYS A 1 94 ? -9.814 5.557 17.849 1.00 92.19 94 LYS A C 1
ATOM 776 O O . LYS A 1 94 ? -10.353 4.896 18.734 1.00 92.19 94 LYS A O 1
ATOM 781 N N . GLN A 1 95 ? -10.418 6.569 17.229 1.00 91.88 95 GLN A N 1
ATOM 782 C CA . GLN A 1 95 ? -11.765 7.054 17.551 1.00 91.88 95 GLN A CA 1
ATOM 783 C C . GLN A 1 95 ? -12.865 6.277 16.813 1.00 91.88 95 GLN A C 1
ATOM 785 O O . GLN A 1 95 ? -13.951 6.099 17.361 1.00 91.88 95 GLN A O 1
ATOM 790 N N . ASP A 1 96 ? -12.585 5.782 15.607 1.00 90.06 96 ASP A N 1
ATOM 791 C CA . ASP A 1 96 ? -13.552 5.090 14.760 1.00 90.06 96 ASP A CA 1
ATOM 792 C C . ASP A 1 96 ? -12.972 3.790 14.186 1.00 90.06 96 ASP A C 1
ATOM 794 O O . ASP A 1 96 ? -12.129 3.786 13.287 1.00 90.06 96 ASP A O 1
ATOM 798 N N . LYS A 1 97 ? -13.481 2.653 14.675 1.00 88.88 97 LYS A N 1
ATOM 799 C CA . LYS A 1 97 ? -13.044 1.308 14.260 1.00 88.88 97 LYS A CA 1
ATOM 800 C C . LYS A 1 97 ? -13.306 1.002 12.783 1.00 88.88 97 LYS A C 1
ATOM 802 O O . LYS A 1 97 ? -12.674 0.101 12.224 1.00 88.88 97 LYS A O 1
ATOM 807 N N . ARG A 1 98 ? -14.211 1.752 12.143 1.00 89.38 98 ARG A N 1
ATOM 808 C CA . ARG A 1 98 ? -14.508 1.645 10.707 1.00 89.38 98 ARG A CA 1
ATOM 809 C C . ARG A 1 98 ? -13.363 2.166 9.844 1.00 89.38 98 ARG A C 1
ATOM 811 O O . ARG A 1 98 ? -13.404 1.996 8.628 1.00 89.38 98 ARG A O 1
ATOM 818 N N . ILE A 1 99 ? -12.344 2.783 10.441 1.00 92.62 99 ILE A N 1
ATOM 819 C CA . ILE A 1 99 ? -11.236 3.405 9.726 1.00 92.62 99 ILE A CA 1
ATOM 820 C C . ILE A 1 99 ? -9.921 2.763 10.153 1.00 92.62 99 ILE A C 1
ATOM 822 O O . ILE A 1 99 ? -9.612 2.562 11.326 1.00 92.62 99 ILE A O 1
ATOM 826 N N . SER A 1 100 ? -9.088 2.460 9.175 1.00 95.38 100 SER A N 1
ATOM 827 C CA . SER A 1 100 ? -7.647 2.321 9.366 1.00 95.38 100 SER A CA 1
ATOM 828 C C . SER A 1 100 ? -6.942 2.971 8.186 1.00 95.38 100 SER A C 1
ATOM 830 O O . SER A 1 100 ? -7.600 3.387 7.232 1.00 95.38 100 SER A O 1
ATOM 832 N N . TRP A 1 101 ? -5.621 3.121 8.235 1.00 96.88 101 TRP A N 1
ATOM 833 C CA . TRP A 1 101 ? -4.938 3.863 7.184 1.00 96.88 101 TRP A CA 1
ATOM 834 C C . TRP A 1 101 ? -3.591 3.276 6.785 1.00 96.88 101 TRP A C 1
ATOM 836 O O . TRP A 1 101 ? -2.912 2.600 7.561 1.00 96.88 101 TRP A O 1
ATOM 846 N N . LEU A 1 102 ? -3.243 3.532 5.528 1.00 97.75 102 LEU A N 1
ATOM 847 C CA . LEU A 1 102 ? -2.003 3.143 4.878 1.00 97.75 102 LEU A CA 1
ATOM 848 C C . LEU A 1 102 ? -1.227 4.405 4.513 1.00 97.75 102 LEU A C 1
ATOM 850 O O . LEU A 1 102 ? -1.811 5.369 4.010 1.00 97.75 102 LEU A O 1
ATOM 854 N N . VAL A 1 103 ? 0.091 4.384 4.682 1.00 97.56 103 VAL A N 1
ATOM 855 C CA . VAL A 1 103 ? 0.950 5.461 4.176 1.00 97.56 103 VAL A CA 1
ATOM 856 C C . VAL A 1 103 ? 1.297 5.215 2.713 1.00 97.56 103 VAL A C 1
ATOM 858 O O . VAL A 1 103 ? 1.661 4.106 2.340 1.00 97.56 103 VAL A O 1
ATOM 861 N N . SER A 1 104 ? 1.208 6.233 1.860 1.00 96.44 104 SER A N 1
ATOM 862 C CA . SER A 1 104 ? 1.665 6.174 0.469 1.00 96.44 104 SER A CA 1
ATOM 863 C C . SER A 1 104 ? 2.917 7.012 0.292 1.00 96.44 104 SER A C 1
ATOM 865 O O . SER A 1 104 ? 2.863 8.234 0.396 1.00 96.44 104 SER A O 1
ATOM 867 N N . ILE A 1 105 ? 4.016 6.366 -0.084 1.00 96.00 105 ILE A N 1
ATOM 868 C CA . ILE A 1 105 ? 5.276 7.041 -0.408 1.00 96.00 105 ILE A CA 1
ATOM 869 C C . ILE A 1 105 ? 5.429 7.068 -1.939 1.00 96.00 105 ILE A C 1
ATOM 871 O O . ILE A 1 105 ? 5.313 6.015 -2.571 1.00 96.00 105 ILE A O 1
ATOM 875 N N . PRO A 1 106 ? 5.642 8.240 -2.570 1.00 93.69 106 PRO A N 1
ATOM 876 C CA . PRO A 1 106 ? 5.871 8.322 -4.014 1.00 93.69 106 PRO A CA 1
ATOM 877 C C . PRO A 1 106 ? 7.102 7.511 -4.444 1.00 93.69 106 PRO A C 1
ATOM 879 O O . PRO A 1 106 ? 8.149 7.619 -3.806 1.00 93.69 106 PRO A O 1
ATOM 882 N N . CYS A 1 107 ? 7.011 6.754 -5.546 1.00 93.38 107 CYS A N 1
ATOM 883 C CA . CYS A 1 107 ? 8.096 5.885 -6.034 1.00 93.38 107 CYS A CA 1
ATOM 884 C C . CYS A 1 107 ? 9.432 6.624 -6.227 1.00 93.38 107 CYS A C 1
ATOM 886 O O . CYS A 1 107 ? 10.492 6.074 -5.942 1.00 93.38 107 CYS A O 1
ATOM 888 N N . GLU A 1 108 ? 9.381 7.883 -6.658 1.00 94.12 108 GLU A N 1
ATOM 889 C CA . GLU A 1 108 ? 10.535 8.733 -6.982 1.00 94.12 108 GLU A CA 1
ATOM 890 C C . GLU A 1 108 ? 11.188 9.355 -5.747 1.00 94.12 108 GLU A C 1
ATOM 892 O O . GLU A 1 108 ? 12.278 9.916 -5.841 1.00 94.12 108 GLU A O 1
ATOM 897 N N . LYS A 1 109 ? 10.503 9.321 -4.600 1.00 95.06 109 LYS A N 1
ATOM 898 C CA . LYS A 1 109 ? 10.932 9.974 -3.360 1.00 95.06 109 LYS A CA 1
ATOM 899 C C . LYS A 1 109 ? 10.889 8.982 -2.192 1.00 95.06 109 LYS A C 1
ATOM 901 O O . LYS A 1 109 ? 10.162 9.231 -1.228 1.00 95.06 109 LYS A O 1
ATOM 906 N N . PRO A 1 110 ? 11.629 7.858 -2.263 1.00 96.31 110 PRO A N 1
ATOM 907 C CA . PRO A 1 110 ? 11.711 6.930 -1.144 1.00 96.31 110 PRO A CA 1
ATOM 908 C C . PRO A 1 110 ? 12.270 7.650 0.085 1.00 96.31 110 PRO A C 1
ATOM 910 O O . PRO A 1 110 ? 13.317 8.296 0.026 1.00 96.31 110 PRO A O 1
ATOM 913 N N . ASN A 1 111 ? 11.555 7.540 1.200 1.00 96.69 111 ASN A N 1
ATOM 914 C CA . ASN A 1 111 ? 11.936 8.132 2.471 1.00 96.69 111 ASN A CA 1
ATOM 915 C C . ASN A 1 111 ? 11.509 7.189 3.606 1.00 96.69 111 ASN A C 1
ATOM 917 O O . ASN A 1 111 ? 10.317 6.962 3.819 1.00 96.69 111 ASN A O 1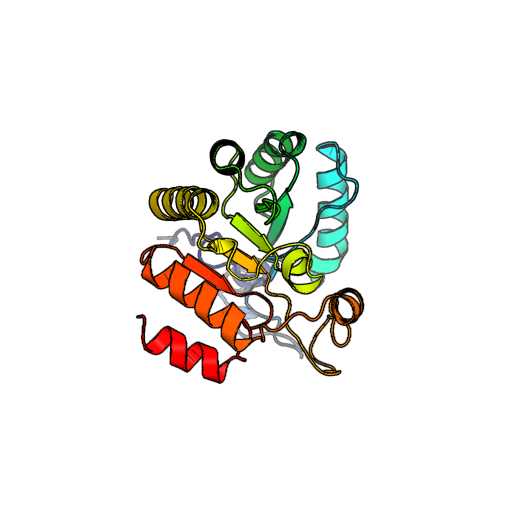
ATOM 921 N N . VAL A 1 112 ? 12.486 6.600 4.299 1.00 97.62 112 VAL A N 1
ATOM 922 C CA . VAL A 1 112 ? 12.230 5.606 5.354 1.00 97.62 112 VAL A CA 1
ATOM 923 C C . VAL A 1 112 ? 11.717 6.267 6.632 1.00 97.62 112 VAL A C 1
ATOM 925 O O . VAL A 1 112 ? 10.914 5.681 7.355 1.00 97.62 112 VAL A O 1
ATOM 928 N N . GLU A 1 113 ? 12.105 7.515 6.873 1.00 97.69 113 GLU A N 1
ATOM 929 C CA . GLU A 1 113 ? 11.666 8.324 8.003 1.00 97.69 113 GLU A CA 1
ATOM 930 C C . GLU A 1 113 ? 10.167 8.638 7.908 1.00 97.69 113 GLU A C 1
ATOM 932 O O . GLU A 1 113 ? 9.472 8.602 8.921 1.00 97.69 113 GLU A O 1
ATOM 937 N N . VAL A 1 114 ? 9.640 8.847 6.695 1.00 97.75 114 VAL A N 1
ATOM 938 C CA . VAL A 1 114 ? 8.194 8.995 6.449 1.00 97.75 114 VAL A CA 1
ATOM 939 C C . VAL A 1 114 ? 7.442 7.714 6.817 1.00 97.75 114 VAL A C 1
ATOM 941 O O . VAL A 1 114 ? 6.412 7.798 7.483 1.00 97.75 114 VAL A O 1
ATOM 944 N N . LEU A 1 115 ? 7.952 6.531 6.444 1.00 98.12 115 LEU A N 1
ATOM 945 C CA . LEU A 1 115 ? 7.338 5.262 6.859 1.00 98.12 115 LEU A CA 1
ATOM 946 C C . LEU A 1 115 ? 7.386 5.102 8.384 1.00 98.12 115 LEU A C 1
ATOM 948 O O . LEU A 1 115 ? 6.373 4.766 8.991 1.00 98.12 115 LEU A O 1
ATOM 952 N N . ASN A 1 116 ? 8.536 5.364 9.010 1.00 98.00 116 ASN A N 1
ATOM 953 C CA . ASN A 1 116 ? 8.673 5.240 10.460 1.00 98.00 116 ASN A CA 1
ATOM 954 C C . ASN A 1 116 ? 7.704 6.175 11.203 1.00 98.00 116 ASN A C 1
ATOM 956 O O . ASN A 1 116 ? 6.986 5.726 12.092 1.00 98.00 116 ASN A O 1
ATOM 960 N N . SER A 1 117 ? 7.621 7.441 10.785 1.00 98.00 117 SER A N 1
ATOM 961 C CA . SER A 1 117 ? 6.689 8.419 11.357 1.00 98.00 117 SER A CA 1
ATOM 962 C C . SER A 1 117 ? 5.227 8.002 11.173 1.00 98.00 117 SER A C 1
ATOM 964 O O . SER A 1 117 ? 4.427 8.123 12.100 1.00 98.00 117 SER A O 1
ATOM 966 N N . ALA A 1 118 ? 4.865 7.451 10.012 1.00 98.25 118 ALA A N 1
ATOM 967 C CA . ALA A 1 118 ? 3.518 6.944 9.783 1.00 98.25 118 ALA A CA 1
ATOM 968 C C . ALA A 1 118 ? 3.170 5.768 10.711 1.00 98.25 118 ALA A C 1
ATOM 970 O O . ALA A 1 118 ? 2.080 5.739 11.280 1.00 98.25 118 ALA A O 1
ATOM 971 N N . ILE A 1 119 ? 4.101 4.827 10.906 1.00 98.06 119 ILE A N 1
ATOM 972 C CA . ILE A 1 119 ? 3.933 3.691 11.828 1.00 98.06 119 ILE A CA 1
ATOM 973 C C . ILE A 1 119 ? 3.754 4.187 13.268 1.00 98.06 119 ILE A C 1
ATOM 975 O O . ILE A 1 119 ? 2.864 3.713 13.972 1.00 98.06 119 ILE A O 1
ATOM 979 N N . GLU A 1 120 ? 4.553 5.163 13.706 1.00 97.50 120 GLU A N 1
ATOM 980 C CA . GLU A 1 120 ? 4.425 5.783 15.036 1.00 97.50 120 GLU A CA 1
ATOM 981 C C . GLU A 1 120 ? 3.059 6.459 15.239 1.00 97.50 120 GLU A C 1
ATOM 983 O O . GLU A 1 120 ? 2.537 6.482 16.354 1.00 97.50 120 GLU A O 1
ATOM 988 N N . ASN A 1 121 ? 2.440 6.931 14.154 1.00 97.81 121 ASN A N 1
ATOM 989 C CA . ASN A 1 121 ? 1.087 7.487 14.135 1.00 97.81 121 ASN A CA 1
ATOM 990 C C . ASN A 1 121 ? -0.012 6.444 13.841 1.00 97.81 121 ASN A C 1
ATOM 992 O O . ASN A 1 121 ? -1.175 6.798 13.661 1.00 97.81 121 ASN A O 1
ATOM 996 N N . GLY A 1 122 ? 0.311 5.150 13.821 1.00 97.19 122 GLY A N 1
ATOM 997 C CA . GLY A 1 122 ? -0.680 4.077 13.717 1.00 97.19 122 GLY A CA 1
ATOM 998 C C . GLY A 1 122 ? -1.079 3.680 12.296 1.00 97.19 122 GLY A C 1
ATOM 999 O O . GLY A 1 122 ? -2.126 3.055 12.125 1.00 97.19 122 GLY A O 1
ATOM 1000 N N . ALA A 1 123 ? -0.274 4.003 11.278 1.00 97.81 123 ALA A N 1
ATOM 1001 C CA . ALA A 1 123 ? -0.437 3.392 9.960 1.00 97.81 123 ALA A CA 1
ATOM 1002 C C . ALA A 1 123 ? -0.302 1.869 10.070 1.00 97.81 123 ALA A C 1
ATOM 1004 O O . ALA A 1 123 ? 0.646 1.360 1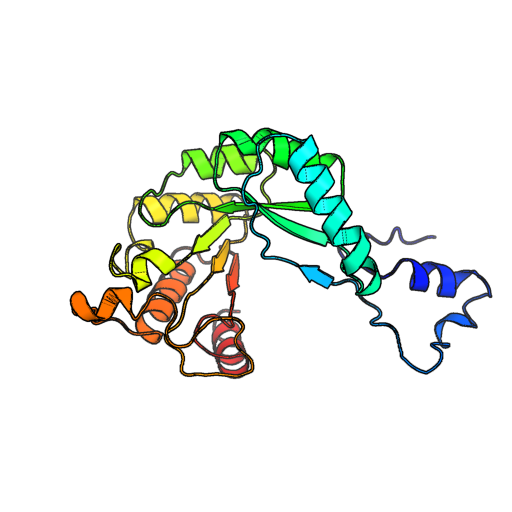0.670 1.00 97.81 123 ALA A O 1
ATOM 1005 N N . ILE A 1 124 ? -1.222 1.141 9.441 1.00 97.12 124 ILE A N 1
ATOM 1006 C CA . ILE A 1 124 ? -1.258 -0.328 9.493 1.00 97.12 124 ILE A CA 1
ATOM 1007 C C . ILE A 1 124 ? -0.658 -0.985 8.248 1.00 97.12 124 ILE A C 1
ATOM 1009 O O . ILE A 1 124 ? -0.713 -2.201 8.106 1.00 97.12 124 ILE A O 1
ATOM 1013 N N . GLY A 1 125 ? -0.124 -0.196 7.318 1.00 97.25 125 GLY A N 1
ATOM 1014 C CA . GLY A 1 125 ? 0.402 -0.696 6.055 1.00 97.25 125 GLY A CA 1
ATOM 1015 C C . GLY A 1 125 ? 1.035 0.393 5.194 1.00 97.25 125 GLY A C 1
ATOM 1016 O O . GLY A 1 125 ? 0.842 1.592 5.412 1.00 97.25 125 GLY A O 1
ATOM 1017 N N . LEU A 1 126 ? 1.785 -0.044 4.189 1.00 97.94 126 LEU A N 1
ATOM 1018 C CA . LEU A 1 126 ? 2.417 0.789 3.170 1.00 97.94 126 LEU A CA 1
ATOM 1019 C C . LEU A 1 126 ? 1.689 0.584 1.843 1.00 97.94 126 LEU A C 1
ATOM 1021 O O . LEU A 1 126 ? 1.478 -0.544 1.420 1.00 97.94 126 LEU A O 1
ATOM 1025 N N . LYS A 1 127 ? 1.346 1.657 1.139 1.00 96.31 127 LYS A N 1
ATOM 1026 C CA . LYS A 1 127 ? 0.814 1.602 -0.220 1.00 96.31 127 LYS A CA 1
ATOM 1027 C C . LYS A 1 127 ? 1.877 2.049 -1.216 1.00 96.31 127 LYS A C 1
ATOM 1029 O O . LYS A 1 127 ? 2.443 3.135 -1.097 1.00 96.31 127 LYS A O 1
ATOM 1034 N N . LEU A 1 128 ? 2.072 1.245 -2.256 1.00 95.25 128 LEU A N 1
ATOM 1035 C CA . LEU A 1 128 ? 2.915 1.564 -3.413 1.00 95.25 128 LEU A CA 1
ATOM 1036 C C . LEU A 1 128 ? 2.060 1.810 -4.649 1.00 95.25 128 LEU A C 1
ATOM 1038 O O . LEU A 1 128 ? 0.914 1.374 -4.693 1.00 95.25 128 LEU A O 1
ATOM 1042 N N . HIS A 1 129 ? 2.586 2.511 -5.656 1.00 92.00 129 HIS A N 1
ATOM 1043 C CA . HIS A 1 129 ? 1.880 2.729 -6.921 1.00 92.00 129 HIS A CA 1
ATOM 1044 C C . HIS A 1 129 ? 2.832 2.831 -8.103 1.00 92.00 129 HIS A C 1
ATOM 1046 O O . HIS A 1 129 ? 3.768 3.621 -8.078 1.00 92.00 129 HIS A O 1
ATOM 1052 N N . ASN A 1 130 ? 2.535 2.091 -9.170 1.00 89.38 130 ASN A N 1
ATOM 1053 C CA . ASN A 1 130 ? 3.375 2.058 -10.367 1.00 89.38 130 ASN A CA 1
ATOM 1054 C C . ASN A 1 130 ? 3.062 3.165 -11.393 1.00 89.38 130 ASN A C 1
ATOM 1056 O O . ASN A 1 130 ? 3.663 3.158 -12.465 1.00 89.38 130 ASN A O 1
ATOM 1060 N N . ALA A 1 131 ? 2.151 4.111 -11.128 1.00 88.50 131 ALA A N 1
ATOM 1061 C CA . ALA A 1 131 ? 1.749 5.097 -12.140 1.00 88.50 131 ALA A CA 1
ATOM 1062 C C . ALA A 1 131 ? 2.929 5.872 -12.743 1.00 88.50 131 ALA A C 1
ATOM 1064 O O . ALA A 1 131 ? 3.008 5.989 -13.962 1.00 88.50 131 ALA A O 1
ATOM 1065 N N . SER A 1 132 ? 3.877 6.354 -11.940 1.00 89.56 132 SER A N 1
ATOM 1066 C CA . SER A 1 132 ? 5.034 7.085 -12.468 1.00 89.56 132 SER A CA 1
ATOM 1067 C C . SER A 1 132 ? 5.940 6.212 -13.344 1.00 89.56 132 SER A C 1
ATOM 1069 O O . SER A 1 132 ? 6.416 6.676 -14.380 1.00 89.56 132 SER A O 1
ATOM 1071 N N . ILE A 1 133 ? 6.121 4.934 -12.995 1.00 89.62 133 ILE A N 1
ATOM 1072 C CA . ILE A 1 133 ? 6.830 3.949 -13.828 1.00 89.62 133 ILE A CA 1
ATOM 1073 C C . ILE A 1 133 ? 6.099 3.788 -15.166 1.00 89.62 133 ILE A C 1
ATOM 1075 O O . ILE A 1 133 ? 6.711 3.865 -16.231 1.00 89.62 133 ILE A O 1
ATOM 1079 N N . MET A 1 134 ? 4.770 3.650 -15.129 1.00 84.88 134 MET A N 1
ATOM 1080 C CA . MET A 1 134 ? 3.947 3.526 -16.336 1.00 84.88 134 MET A CA 1
ATOM 1081 C C . MET A 1 134 ? 4.005 4.762 -17.233 1.00 84.88 134 MET A C 1
ATOM 1083 O O . MET A 1 134 ? 3.992 4.605 -18.450 1.00 84.88 134 MET A O 1
ATOM 1087 N N . LYS A 1 135 ? 4.146 5.958 -16.648 1.00 85.38 135 LYS A N 1
ATOM 1088 C CA . LYS A 1 135 ? 4.344 7.243 -17.346 1.00 85.38 135 LYS A CA 1
ATOM 1089 C C . LYS A 1 135 ? 5.784 7.478 -17.824 1.00 85.38 135 LYS A C 1
ATOM 1091 O O . LYS A 1 135 ? 6.087 8.528 -18.401 1.00 85.38 135 LYS A O 1
ATOM 1096 N N . GLY A 1 136 ? 6.708 6.559 -17.537 1.00 85.44 136 GLY A N 1
ATOM 1097 C CA . GLY A 1 136 ? 8.137 6.732 -17.818 1.00 85.44 136 GLY A CA 1
ATOM 1098 C C . GLY A 1 136 ? 8.755 7.910 -17.079 1.00 85.44 136 GLY A C 1
ATOM 1099 O O . GLY A 1 13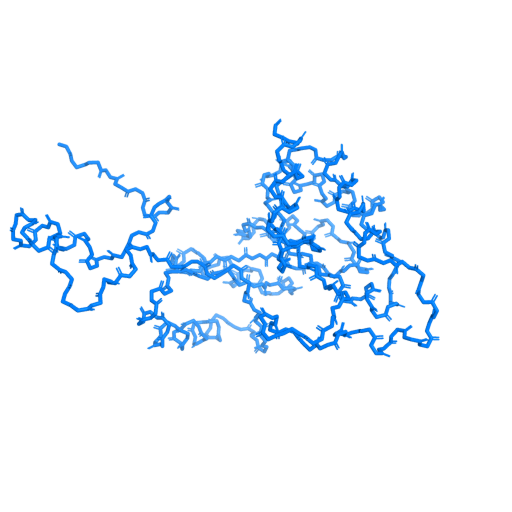6 ? 9.540 8.660 -17.657 1.00 85.44 136 GLY A O 1
ATOM 1100 N N . LEU A 1 137 ? 8.310 8.155 -15.851 1.00 87.62 137 LEU A N 1
ATOM 1101 C CA . LEU A 1 137 ? 8.900 9.126 -14.928 1.00 87.62 137 LEU A CA 1
ATOM 1102 C C . LEU A 1 137 ? 9.864 8.451 -13.939 1.00 87.62 137 LEU A C 1
ATOM 1104 O O . LEU A 1 137 ? 10.667 9.142 -13.322 1.00 87.62 137 LEU A O 1
ATOM 1108 N N . ALA A 1 138 ? 9.825 7.118 -13.843 1.00 89.69 138 ALA A N 1
ATOM 1109 C CA . ALA A 1 138 ? 10.760 6.301 -13.078 1.00 89.69 138 ALA A CA 1
ATOM 1110 C C . ALA A 1 138 ? 11.122 5.004 -13.814 1.00 89.69 138 ALA A C 1
ATOM 1112 O O . ALA A 1 138 ? 10.357 4.507 -14.644 1.00 89.69 138 ALA A O 1
ATOM 1113 N N . ASP A 1 139 ? 12.292 4.456 -13.480 1.00 91.31 139 ASP A N 1
ATOM 1114 C CA . ASP A 1 139 ? 12.730 3.137 -13.936 1.00 91.31 139 ASP A CA 1
ATOM 1115 C C . ASP A 1 139 ? 11.879 2.032 -13.287 1.00 91.31 139 ASP A C 1
ATOM 1117 O O . ASP A 1 139 ? 11.529 2.110 -12.109 1.00 91.31 139 ASP A O 1
ATOM 1121 N N . TYR A 1 140 ? 11.553 0.974 -14.030 1.00 89.94 140 TYR A N 1
ATOM 1122 C CA . TYR A 1 140 ? 10.716 -0.114 -13.514 1.00 89.94 140 TYR A CA 1
ATOM 1123 C C . TYR A 1 140 ? 11.387 -0.941 -12.407 1.00 89.94 140 TYR A C 1
ATOM 1125 O O . TYR A 1 140 ? 10.695 -1.596 -11.628 1.00 89.94 140 TYR A O 1
ATOM 1133 N N . LYS A 1 141 ? 12.719 -0.881 -12.302 1.00 94.31 141 LYS A N 1
ATOM 1134 C CA . LYS A 1 141 ? 13.525 -1.490 -11.239 1.00 94.31 141 LYS A CA 1
ATOM 1135 C C . LYS A 1 141 ? 13.731 -0.567 -10.040 1.00 94.31 141 LYS A C 1
ATOM 1137 O O . LYS A 1 141 ? 14.485 -0.941 -9.146 1.00 94.31 141 LYS A O 1
ATOM 1142 N N . ILE A 1 142 ? 13.089 0.606 -9.981 1.00 95.31 142 ILE A N 1
ATOM 1143 C CA . ILE A 1 142 ? 13.262 1.566 -8.874 1.00 95.31 142 ILE A CA 1
ATOM 1144 C C . ILE A 1 142 ? 13.061 0.923 -7.496 1.00 95.31 142 ILE A C 1
ATOM 1146 O O . ILE A 1 142 ? 13.805 1.226 -6.568 1.00 95.31 142 ILE A O 1
ATOM 1150 N N . TRP A 1 143 ? 12.134 -0.031 -7.392 1.00 96.25 143 TRP A N 1
ATOM 1151 C CA . TRP A 1 143 ? 11.842 -0.786 -6.172 1.00 96.25 143 TRP A CA 1
ATOM 1152 C C . TRP A 1 143 ? 13.018 -1.633 -5.658 1.00 96.25 143 TRP A C 1
ATOM 1154 O O . TRP A 1 143 ? 13.013 -2.037 -4.505 1.00 96.25 143 TRP A O 1
ATOM 1164 N N . LEU A 1 144 ? 14.026 -1.910 -6.487 1.00 96.94 144 LEU A N 1
ATOM 1165 C CA . LEU A 1 144 ? 15.200 -2.712 -6.123 1.00 96.94 144 LEU A CA 1
ATOM 1166 C C . LEU A 1 144 ? 16.401 -1.859 -5.692 1.00 96.94 144 LEU A C 1
ATOM 1168 O O . LEU A 1 144 ? 17.489 -2.398 -5.509 1.00 96.94 144 LEU A O 1
ATOM 1172 N N . ASN A 1 145 ? 16.247 -0.538 -5.581 1.00 96.88 145 ASN A N 1
ATOM 1173 C CA . ASN A 1 145 ? 17.340 0.324 -5.142 1.00 96.88 145 ASN A CA 1
ATOM 1174 C C . ASN A 1 145 ? 17.526 0.288 -3.612 1.00 96.88 145 ASN A C 1
ATOM 1176 O O . ASN A 1 145 ? 16.651 -0.159 -2.865 1.00 96.88 145 ASN A O 1
ATOM 1180 N N . ASP A 1 146 ? 18.659 0.805 -3.135 1.00 98.00 146 ASP A N 1
ATOM 1181 C CA . ASP A 1 146 ? 19.008 0.793 -1.708 1.00 98.00 146 ASP A CA 1
ATOM 1182 C C . ASP A 1 146 ? 18.013 1.572 -0.832 1.00 98.00 146 ASP A C 1
ATOM 1184 O O . ASP A 1 146 ? 17.759 1.194 0.311 1.00 98.00 146 ASP A O 1
ATOM 1188 N N . GLN A 1 147 ? 17.433 2.664 -1.343 1.00 97.81 147 GLN A N 1
ATOM 1189 C CA . GLN A 1 147 ? 16.494 3.484 -0.572 1.00 97.81 147 GLN A CA 1
ATOM 1190 C C . GLN A 1 147 ? 15.160 2.762 -0.351 1.00 97.81 147 GLN A C 1
ATOM 1192 O O . GLN A 1 147 ? 14.655 2.747 0.769 1.00 97.81 147 GLN A O 1
ATOM 1197 N N . TRP A 1 148 ? 14.615 2.122 -1.388 1.00 98.19 148 TRP A N 1
ATOM 1198 C CA . TRP A 1 148 ? 13.435 1.264 -1.279 1.00 98.19 148 TRP A CA 1
ATOM 1199 C C . TRP A 1 148 ? 13.720 0.006 -0.465 1.00 98.19 148 TRP A C 1
ATOM 1201 O O . TRP A 1 148 ? 12.888 -0.378 0.351 1.00 98.19 148 TRP A O 1
ATOM 1211 N N . SER A 1 149 ? 14.915 -0.574 -0.593 1.00 98.19 149 SER A N 1
ATOM 1212 C CA . SER A 1 149 ? 15.327 -1.730 0.212 1.00 98.19 149 SER A CA 1
ATOM 1213 C C . SER A 1 149 ? 15.248 -1.441 1.714 1.00 98.19 149 SER A C 1
ATOM 1215 O O . SER A 1 149 ? 14.712 -2.253 2.458 1.00 98.19 149 SER A O 1
ATOM 1217 N N . ARG A 1 150 ? 15.668 -0.249 2.165 1.00 98.50 150 ARG A N 1
ATOM 1218 C CA . ARG A 1 150 ? 15.532 0.169 3.578 1.00 98.50 150 ARG A CA 1
ATOM 1219 C C . ARG A 1 150 ? 14.077 0.307 4.032 1.00 98.50 150 ARG A C 1
ATOM 1221 O O . ARG A 1 150 ? 13.761 0.020 5.182 1.00 98.50 150 ARG A O 1
ATOM 1228 N N . ILE A 1 151 ? 13.192 0.765 3.147 1.00 98.62 151 ILE A N 1
ATOM 1229 C CA . ILE A 1 151 ? 11.753 0.867 3.432 1.00 98.62 151 ILE A CA 1
ATOM 1230 C C . ILE A 1 151 ? 11.153 -0.533 3.580 1.00 98.62 151 ILE A C 1
ATOM 1232 O O . ILE A 1 151 ? 10.399 -0.770 4.521 1.00 98.62 151 ILE A O 1
ATOM 1236 N N . PHE A 1 152 ? 11.505 -1.463 2.688 1.00 98.56 152 PHE A N 1
ATOM 1237 C CA . PHE A 1 152 ? 11.044 -2.849 2.759 1.00 98.56 152 PHE A CA 1
ATOM 1238 C C . PHE A 1 152 ? 11.578 -3.584 3.982 1.00 98.56 152 PHE A C 1
ATOM 1240 O O . PHE A 1 152 ? 10.796 -4.235 4.667 1.00 98.56 152 PHE A O 1
ATOM 1247 N N . GLU A 1 153 ? 12.853 -3.402 4.320 1.00 98.44 153 GLU A N 1
ATOM 1248 C CA . GLU A 1 153 ? 13.449 -3.943 5.544 1.00 98.44 153 GLU A CA 1
ATOM 1249 C C . GLU A 1 153 ? 12.720 -3.430 6.796 1.00 98.44 153 GLU A C 1
ATOM 1251 O O . GLU A 1 153 ? 12.389 -4.204 7.695 1.00 98.44 153 GLU A O 1
ATOM 1256 N N . LEU A 1 154 ? 12.403 -2.128 6.852 1.00 98.44 154 LEU A N 1
ATOM 1257 C CA . LEU A 1 154 ? 11.620 -1.569 7.955 1.00 98.44 154 LEU A CA 1
ATOM 1258 C C . LEU A 1 154 ? 10.201 -2.151 7.996 1.00 98.44 154 LEU A C 1
ATOM 1260 O O . LEU A 1 154 ? 9.728 -2.507 9.076 1.00 98.44 154 LEU A O 1
ATOM 1264 N N . ALA A 1 155 ? 9.527 -2.243 6.848 1.00 98.25 155 ALA A N 1
ATOM 1265 C CA . ALA A 1 155 ? 8.177 -2.788 6.757 1.00 98.25 155 ALA A CA 1
ATOM 1266 C C . ALA A 1 155 ? 8.134 -4.258 7.205 1.00 98.25 155 ALA A C 1
ATOM 1268 O O . ALA A 1 155 ? 7.299 -4.617 8.031 1.00 98.25 155 ALA A O 1
ATOM 1269 N N . GLU A 1 156 ? 9.077 -5.081 6.750 1.00 98.00 156 GLU A N 1
ATOM 1270 C CA . GLU A 1 156 ? 9.222 -6.481 7.153 1.00 98.00 156 GLU A CA 1
ATOM 1271 C C . GLU A 1 156 ? 9.477 -6.606 8.659 1.00 98.00 156 GLU A C 1
ATOM 1273 O O . GLU A 1 156 ? 8.716 -7.271 9.364 1.00 98.00 156 GLU A O 1
ATOM 1278 N N . LYS A 1 157 ? 10.476 -5.881 9.180 1.00 97.94 157 LYS A N 1
ATOM 1279 C CA . LYS A 1 157 ? 10.836 -5.874 10.608 1.00 97.94 157 LYS A CA 1
ATOM 1280 C C . LYS A 1 157 ? 9.679 -5.459 11.517 1.00 97.94 157 LYS A C 1
ATOM 1282 O O . LYS A 1 157 ? 9.617 -5.872 12.674 1.00 97.94 157 LYS A O 1
ATOM 1287 N N . LYS A 1 158 ? 8.799 -4.584 11.031 1.00 97.69 158 LYS A N 1
ATOM 1288 C CA . LYS A 1 158 ? 7.627 -4.085 11.765 1.00 97.69 158 LYS A CA 1
ATOM 1289 C C . LYS A 1 158 ? 6.348 -4.862 11.443 1.00 97.69 158 LYS A C 1
ATOM 1291 O O . LYS A 1 158 ? 5.303 -4.508 11.979 1.00 97.69 158 LYS A O 1
ATOM 1296 N N . HIS A 1 159 ? 6.425 -5.900 10.608 1.00 96.56 159 HIS A N 1
ATOM 1297 C CA . HIS A 1 159 ? 5.285 -6.676 10.115 1.00 96.56 159 HIS A CA 1
ATOM 1298 C C . HIS A 1 159 ? 4.185 -5.811 9.477 1.00 96.56 159 HIS A C 1
ATOM 1300 O O . HIS A 1 159 ? 2.994 -6.090 9.604 1.00 96.56 159 HIS A O 1
ATOM 1306 N N . ILE A 1 160 ? 4.595 -4.751 8.783 1.00 96.88 160 ILE A N 1
ATOM 1307 C CA . ILE A 1 160 ? 3.717 -3.826 8.073 1.00 96.88 160 ILE A CA 1
ATOM 1308 C C . ILE A 1 160 ? 3.472 -4.379 6.661 1.00 96.88 160 ILE A C 1
ATOM 1310 O O . ILE A 1 160 ? 4.416 -4.470 5.872 1.00 96.88 160 ILE A O 1
ATOM 1314 N N . PRO A 1 161 ? 2.229 -4.757 6.308 1.00 96.38 161 PRO A N 1
ATOM 1315 C CA . PRO A 1 161 ? 1.911 -5.237 4.972 1.00 96.38 161 PRO A CA 1
ATOM 1316 C C . PRO A 1 161 ? 2.024 -4.125 3.925 1.00 96.38 161 PRO A C 1
ATOM 1318 O O . PRO A 1 161 ? 1.787 -2.944 4.194 1.00 96.38 161 PRO A O 1
ATOM 1321 N N . VAL A 1 162 ? 2.332 -4.525 2.694 1.00 96.69 162 VAL A N 1
ATOM 1322 C CA . VAL A 1 162 ? 2.448 -3.639 1.536 1.00 96.69 162 VAL A CA 1
ATOM 1323 C C . VAL A 1 162 ? 1.273 -3.858 0.589 1.00 96.69 162 VAL A C 1
ATOM 1325 O O . VAL A 1 162 ? 1.182 -4.889 -0.074 1.00 96.69 162 VAL A O 1
ATOM 1328 N N . LEU A 1 163 ? 0.390 -2.869 0.472 1.00 95.00 163 LEU A N 1
ATOM 1329 C CA . LEU A 1 163 ? -0.605 -2.792 -0.593 1.00 95.00 163 LEU A CA 1
ATOM 1330 C C . LEU A 1 163 ? 0.081 -2.337 -1.887 1.00 95.00 163 LEU A C 1
ATOM 1332 O O . LEU A 1 163 ? 0.363 -1.152 -2.096 1.00 95.00 163 LEU A O 1
ATOM 1336 N N . TRP A 1 164 ? 0.364 -3.283 -2.775 1.00 92.38 164 TRP A N 1
ATOM 1337 C CA . TRP A 1 164 ? 1.059 -3.007 -4.025 1.00 92.38 164 TRP A CA 1
ATOM 1338 C C . TRP A 1 164 ? 0.057 -2.667 -5.126 1.00 92.38 164 TRP A C 1
ATOM 1340 O O . TRP A 1 164 ? -0.477 -3.550 -5.805 1.00 92.38 164 TRP A O 1
ATOM 1350 N N . HIS A 1 165 ? -0.201 -1.370 -5.325 1.00 89.19 165 HIS A N 1
ATOM 1351 C CA . HIS A 1 165 ? -1.061 -0.919 -6.413 1.00 89.19 165 HIS A CA 1
ATOM 1352 C C . HIS A 1 165 ? -0.307 -0.970 -7.739 1.00 89.19 165 HIS A C 1
ATOM 1354 O O . HIS A 1 165 ? 0.397 -0.037 -8.143 1.00 89.19 165 HIS A O 1
ATOM 1360 N N . VAL A 1 166 ? -0.457 -2.091 -8.434 1.00 79.12 166 VAL A N 1
ATOM 1361 C CA . VAL A 1 166 ? 0.076 -2.225 -9.781 1.00 79.12 166 VAL A CA 1
ATOM 1362 C C . VAL A 1 166 ? -0.840 -1.543 -10.783 1.00 79.12 166 VAL A C 1
ATOM 1364 O O . VAL A 1 166 ? -2.046 -1.735 -10.764 1.00 79.12 166 VAL A O 1
ATOM 1367 N N . THR A 1 167 ? -0.264 -0.780 -11.703 1.00 76.31 167 THR A N 1
ATOM 1368 C CA . THR A 1 167 ? -0.948 -0.374 -12.931 1.00 76.31 167 THR A CA 1
ATOM 1369 C C . THR A 1 167 ? -0.436 -1.277 -14.043 1.00 76.31 167 THR A C 1
ATOM 1371 O O . THR A 1 167 ? 0.769 -1.499 -14.160 1.00 76.31 167 THR A O 1
ATOM 1374 N N . GLN A 1 168 ? -1.344 -1.828 -14.838 1.00 73.94 168 GLN A N 1
ATOM 1375 C CA . GLN A 1 168 ? -1.028 -2.836 -15.843 1.00 73.94 168 GLN A CA 1
ATOM 1376 C C . GLN A 1 168 ? -1.316 -2.300 -17.240 1.00 73.94 168 GLN A C 1
ATOM 1378 O O . GLN A 1 168 ? -2.249 -1.517 -17.430 1.00 73.94 168 GLN A O 1
ATOM 1383 N N . ARG A 1 169 ? -0.569 -2.777 -18.240 1.00 75.25 169 ARG A N 1
ATOM 1384 C CA . ARG A 1 169 ? -1.021 -2.668 -19.632 1.00 75.25 169 ARG A CA 1
ATOM 1385 C C . ARG A 1 169 ? -2.164 -3.644 -19.832 1.00 75.25 169 ARG A C 1
ATOM 1387 O O . ARG A 1 169 ? -1.970 -4.848 -19.672 1.00 75.25 169 ARG A O 1
ATOM 1394 N N . VAL A 1 170 ? -3.335 -3.118 -20.156 1.00 72.50 170 VAL A N 1
ATOM 1395 C CA . VAL A 1 170 ? -4.561 -3.892 -20.355 1.00 72.50 170 VAL A CA 1
ATOM 1396 C C . VAL A 1 170 ? -5.288 -3.376 -21.584 1.00 72.50 170 VAL A C 1
ATOM 1398 O O . VAL A 1 170 ? -5.284 -2.175 -21.869 1.00 72.50 170 VAL A O 1
ATOM 1401 N N . SER A 1 171 ? -5.926 -4.294 -22.302 1.00 67.62 171 SER A N 1
ATOM 1402 C CA . SER A 1 171 ? -6.938 -3.952 -23.294 1.00 67.62 171 SER A CA 1
ATOM 1403 C C . SER A 1 171 ? -8.209 -3.439 -22.608 1.00 67.62 171 SER A C 1
ATOM 1405 O O . SER A 1 171 ? -8.342 -3.482 -21.381 1.00 67.62 171 SER A O 1
ATOM 1407 N N . LYS A 1 172 ? -9.174 -2.973 -23.407 1.00 67.75 172 LYS A N 1
ATOM 1408 C CA . LYS A 1 172 ? -10.534 -2.713 -22.921 1.00 67.75 172 LYS A CA 1
ATOM 1409 C C . LYS A 1 172 ? -11.101 -3.996 -22.305 1.00 67.75 172 LYS A C 1
ATOM 1411 O O . LYS A 1 172 ? -11.346 -4.964 -23.020 1.00 67.75 172 LYS A O 1
ATOM 1416 N N . SER A 1 173 ? -11.307 -3.990 -20.991 1.00 61.59 173 SER A N 1
ATOM 1417 C CA . SER A 1 173 ? -11.964 -5.065 -20.247 1.00 61.59 173 SER A CA 1
ATOM 1418 C C . SER A 1 173 ? -13.145 -4.474 -19.481 1.00 61.59 173 SER A C 1
ATOM 1420 O O . SER A 1 173 ? -12.947 -3.489 -18.771 1.00 61.59 173 SER A O 1
ATOM 1422 N N . PRO A 1 174 ? -14.352 -5.056 -19.575 1.00 55.69 174 PRO A N 1
ATOM 1423 C CA . PRO A 1 174 ? -15.512 -4.573 -18.826 1.00 55.69 174 PRO A CA 1
ATOM 1424 C C . PRO A 1 174 ? -15.386 -4.808 -17.312 1.00 55.69 174 PRO A C 1
ATOM 1426 O O . PRO A 1 174 ? -16.151 -4.238 -16.544 1.00 55.69 174 PRO A O 1
ATOM 1429 N N . TYR A 1 175 ? -14.424 -5.631 -16.881 1.00 54.72 175 TYR A N 1
ATOM 1430 C CA . TYR A 1 175 ? -14.209 -5.995 -15.477 1.00 54.72 175 TYR A CA 1
ATOM 1431 C C . TYR A 1 175 ? -13.042 -5.247 -14.820 1.00 54.72 175 TYR A C 1
ATOM 1433 O O . TYR A 1 175 ? -12.748 -5.470 -13.649 1.00 54.72 175 TYR A O 1
ATOM 1441 N N . HIS A 1 176 ? -12.363 -4.362 -15.555 1.00 59.81 176 HIS A N 1
ATOM 1442 C CA . HIS A 1 176 ? -11.340 -3.486 -14.994 1.00 59.81 176 HIS A CA 1
ATOM 1443 C C . HIS A 1 176 ? -11.910 -2.073 -14.867 1.00 59.81 176 HIS A C 1
ATOM 1445 O O . HIS A 1 176 ? -12.291 -1.466 -15.860 1.00 59.81 176 HIS A O 1
ATOM 1451 N N . GLY A 1 177 ? -11.932 -1.531 -13.645 1.00 52.97 177 GLY A N 1
ATOM 1452 C CA . GLY A 1 177 ? -12.364 -0.150 -13.381 1.00 52.97 177 GLY A CA 1
ATOM 1453 C C . GLY A 1 177 ? -11.411 0.930 -13.920 1.00 52.97 177 GLY A C 1
ATOM 1454 O O . GLY A 1 177 ? -11.679 2.116 -13.763 1.00 52.97 177 GLY A O 1
ATOM 1455 N N . GLY A 1 178 ? -10.295 0.533 -14.541 1.00 60.44 178 GLY A N 1
ATOM 1456 C CA . GLY A 1 178 ? -9.346 1.428 -15.201 1.00 60.44 178 GLY A CA 1
ATOM 1457 C C . GLY A 1 178 ? -9.608 1.546 -16.703 1.00 60.44 178 GLY A C 1
ATOM 1458 O O . GLY A 1 178 ? -10.070 0.606 -17.347 1.00 60.44 178 GLY A O 1
ATOM 1459 N N . GLY A 1 179 ? -9.264 2.696 -17.285 1.00 64.88 179 GLY A N 1
ATOM 1460 C CA . GLY A 1 179 ? -9.289 2.879 -18.737 1.00 64.88 179 GLY A CA 1
ATOM 1461 C C . GLY A 1 179 ? -8.268 1.988 -19.453 1.00 64.88 179 GLY A C 1
ATOM 1462 O O . GLY A 1 179 ? -7.246 1.603 -18.872 1.00 64.88 179 GLY A O 1
ATOM 1463 N N . GLU A 1 180 ? -8.522 1.692 -20.731 1.00 71.38 180 GLU A N 1
ATOM 1464 C CA . GLU A 1 180 ? -7.560 1.011 -21.606 1.00 71.38 180 GLU A CA 1
ATOM 1465 C C . GLU A 1 180 ? -6.192 1.686 -21.519 1.00 71.38 180 GLU A C 1
ATOM 1467 O O . GLU A 1 180 ? -6.080 2.886 -21.774 1.00 71.38 180 GLU A O 1
ATOM 1472 N N . ASN A 1 181 ? -5.151 0.909 -21.193 1.00 71.12 181 ASN A N 1
ATOM 1473 C CA . ASN A 1 181 ? -3.780 1.411 -21.158 1.00 71.12 181 ASN A CA 1
ATOM 1474 C C . ASN A 1 181 ? -3.652 2.717 -20.334 1.00 71.12 181 ASN A C 1
ATOM 1476 O O . ASN A 1 181 ? -2.980 3.666 -20.744 1.00 71.12 181 ASN A O 1
ATOM 1480 N N . SER A 1 182 ? -4.315 2.775 -19.171 1.00 69.50 182 SER A N 1
ATOM 1481 C CA . SER A 1 182 ? -4.231 3.925 -18.258 1.00 69.50 182 SER A CA 1
ATOM 1482 C C . SER A 1 182 ? -2.767 4.284 -17.967 1.00 69.50 182 SER A C 1
ATOM 1484 O O . SER A 1 182 ? -1.953 3.406 -17.680 1.00 69.50 182 SER A O 1
ATOM 1486 N N . TYR A 1 183 ? -2.429 5.575 -18.079 1.00 71.38 183 TYR A N 1
ATOM 1487 C CA . TYR A 1 183 ? -1.074 6.148 -17.950 1.00 71.38 183 TYR A CA 1
ATOM 1488 C C . TYR A 1 183 ? -0.046 5.740 -19.021 1.00 71.38 183 TYR A C 1
ATOM 1490 O O . TYR A 1 183 ? 1.064 6.266 -19.035 1.00 71.38 183 TYR A O 1
ATOM 1498 N N . TRP A 1 184 ? -0.406 4.844 -19.942 1.00 69.62 184 TRP A N 1
ATOM 1499 C CA . TRP A 1 184 ? 0.468 4.362 -21.014 1.00 69.62 184 TRP A CA 1
ATOM 1500 C C . TRP A 1 184 ? 0.373 5.202 -22.297 1.00 69.62 184 TRP A C 1
ATOM 1502 O O . TRP A 1 184 ? 1.294 5.226 -23.111 1.00 69.62 184 TRP A O 1
ATOM 1512 N N . SER A 1 185 ? -0.719 5.940 -22.503 1.00 64.38 185 SER A N 1
ATOM 1513 C CA . SER A 1 185 ? -0.762 6.957 -23.564 1.00 64.38 185 SER A CA 1
ATOM 1514 C C . SER A 1 185 ? 0.352 7.998 -23.392 1.00 64.38 185 SER A C 1
ATOM 1516 O O . SER A 1 185 ? 0.951 8.404 -24.382 1.00 64.38 185 SER A O 1
ATOM 1518 N N . GLU A 1 186 ? 0.682 8.347 -22.144 1.00 66.31 186 GLU A N 1
ATOM 1519 C CA . GLU A 1 186 ? 1.736 9.302 -21.765 1.00 66.31 186 GLU A CA 1
ATOM 1520 C C . GLU A 1 186 ? 3.166 8.756 -21.982 1.00 66.31 186 GLU A C 1
ATOM 1522 O O . GLU A 1 186 ? 4.128 9.520 -21.971 1.00 66.31 186 GLU A O 1
ATOM 1527 N N . SER A 1 187 ? 3.339 7.444 -22.178 1.00 63.00 187 SER A N 1
ATOM 1528 C CA . SER A 1 187 ? 4.659 6.805 -22.287 1.00 63.00 187 SER A CA 1
ATOM 1529 C C . SER A 1 187 ? 5.078 6.407 -23.698 1.00 63.00 187 SER A C 1
ATOM 1531 O O . SER A 1 187 ? 6.256 6.103 -23.909 1.00 63.00 187 SER A O 1
ATOM 1533 N N . LYS A 1 188 ? 4.159 6.421 -24.675 1.00 60.59 188 LYS A N 1
ATOM 1534 C CA . LYS A 1 188 ? 4.472 6.105 -26.082 1.00 60.59 188 LYS A CA 1
ATOM 1535 C C . LYS A 1 188 ? 5.583 6.988 -26.654 1.00 60.59 188 LYS A C 1
ATOM 1537 O O . LYS A 1 188 ? 6.346 6.528 -27.492 1.00 60.59 188 LYS A O 1
ATOM 1542 N N . GLU A 1 189 ? 5.714 8.215 -26.161 1.00 61.53 189 GLU A N 1
ATOM 1543 C CA . GLU A 1 189 ? 6.757 9.161 -26.575 1.00 61.53 189 GLU A CA 1
ATOM 1544 C C . GLU A 1 189 ? 8.148 8.825 -26.007 1.00 61.53 189 GLU A C 1
ATOM 1546 O O . GLU A 1 189 ? 9.154 9.342 -26.487 1.00 61.53 189 GLU A O 1
ATOM 1551 N N . LYS A 1 190 ? 8.232 7.940 -25.004 1.00 65.88 190 LYS A N 1
ATOM 1552 C CA . LYS A 1 190 ? 9.457 7.668 -24.231 1.00 65.88 190 LYS A CA 1
ATOM 1553 C C . LYS A 1 190 ? 10.112 6.311 -24.517 1.00 65.88 190 LYS A C 1
ATOM 1555 O O . LYS A 1 190 ? 11.061 5.956 -23.826 1.00 65.88 190 LYS A O 1
ATOM 1560 N N . ASN A 1 191 ? 9.630 5.546 -25.504 1.00 67.25 191 ASN A N 1
ATOM 1561 C CA . ASN A 1 191 ? 10.184 4.234 -25.892 1.00 67.25 191 ASN A CA 1
ATOM 1562 C C . ASN A 1 191 ? 10.382 3.254 -24.715 1.00 67.25 191 ASN A C 1
ATOM 1564 O O . ASN A 1 191 ? 11.397 2.565 -24.614 1.00 67.25 191 ASN A O 1
ATOM 1568 N N . ILE A 1 192 ? 9.411 3.186 -23.802 1.00 71.81 192 ILE A N 1
ATOM 1569 C CA . ILE A 1 192 ? 9.496 2.305 -22.634 1.00 71.81 192 ILE A CA 1
ATOM 1570 C C . ILE A 1 192 ? 9.476 0.825 -23.058 1.00 71.81 192 ILE A C 1
ATOM 1572 O O . ILE A 1 192 ? 8.505 0.361 -23.657 1.00 71.81 192 ILE A O 1
ATOM 1576 N N . ALA A 1 193 ? 10.517 0.073 -22.679 1.00 77.31 193 ALA A N 1
ATOM 1577 C CA . ALA A 1 193 ? 10.748 -1.304 -23.133 1.00 77.31 193 ALA A CA 1
ATOM 1578 C C . ALA A 1 193 ? 10.250 -2.423 -22.192 1.00 77.31 193 ALA A C 1
ATOM 1580 O O . ALA A 1 193 ? 10.175 -3.568 -22.627 1.00 77.31 193 ALA A O 1
ATOM 1581 N N . PHE A 1 194 ? 9.906 -2.135 -20.929 1.00 83.88 194 PHE A N 1
ATOM 1582 C CA . PHE A 1 194 ? 9.429 -3.173 -19.996 1.00 83.88 194 PHE A CA 1
ATOM 1583 C C . PHE A 1 194 ? 8.008 -3.646 -20.347 1.00 83.88 194 PHE A C 1
ATOM 1585 O O . PHE A 1 194 ? 7.312 -2.983 -21.115 1.00 83.88 194 PHE A O 1
ATOM 1592 N N . ASN A 1 195 ? 7.532 -4.756 -19.793 1.00 82.75 195 ASN A N 1
ATOM 1593 C CA . ASN A 1 195 ? 6.149 -5.237 -19.906 1.00 82.75 195 ASN A CA 1
ATOM 1594 C C . ASN A 1 195 ? 5.568 -5.626 -18.521 1.00 82.75 195 ASN A C 1
ATOM 1596 O O . ASN A 1 195 ? 6.202 -5.405 -17.490 1.00 82.75 195 ASN A O 1
ATOM 1600 N N . ASN A 1 196 ? 4.344 -6.169 -18.471 1.00 83.19 196 ASN A N 1
ATOM 1601 C CA . ASN A 1 196 ? 3.723 -6.588 -17.203 1.00 83.19 196 ASN A CA 1
ATOM 1602 C C . ASN A 1 196 ? 4.514 -7.713 -16.494 1.00 83.19 196 ASN A C 1
ATOM 1604 O O . ASN A 1 196 ? 4.532 -7.760 -15.267 1.00 83.19 196 ASN A O 1
ATOM 1608 N N . GLU A 1 197 ? 5.178 -8.600 -17.243 1.00 83.56 197 GLU A N 1
ATOM 1609 C CA . GLU A 1 197 ? 6.023 -9.671 -16.696 1.00 83.56 197 GLU A CA 1
ATOM 1610 C C . GLU A 1 197 ? 7.292 -9.107 -16.045 1.00 83.56 197 GLU A C 1
ATOM 1612 O O . GLU A 1 197 ? 7.705 -9.582 -14.990 1.00 83.56 197 GLU A O 1
ATOM 1617 N N . ASP A 1 198 ? 7.891 -8.065 -16.622 1.00 87.31 198 ASP A N 1
ATOM 1618 C CA . ASP A 1 198 ? 9.053 -7.394 -16.031 1.00 87.31 198 ASP A CA 1
ATOM 1619 C C . ASP A 1 198 ? 8.707 -6.730 -14.691 1.00 87.31 198 ASP A C 1
ATOM 1621 O O . ASP A 1 198 ? 9.470 -6.841 -13.732 1.00 87.31 198 ASP A O 1
ATOM 1625 N N . LEU A 1 199 ? 7.533 -6.092 -14.595 1.00 87.31 199 LEU A N 1
ATOM 1626 C CA . LEU A 1 199 ? 7.032 -5.527 -13.335 1.00 87.31 199 LEU A CA 1
ATOM 1627 C C . LEU A 1 199 ? 6.795 -6.618 -12.287 1.00 87.31 199 LEU A C 1
ATOM 1629 O O . LEU A 1 199 ? 7.218 -6.474 -11.141 1.00 87.31 199 LEU A O 1
ATOM 1633 N N . LEU A 1 200 ? 6.187 -7.735 -12.691 1.00 86.31 200 LEU A N 1
ATOM 1634 C CA . LEU A 1 200 ? 5.992 -8.885 -11.815 1.00 86.31 200 LEU A CA 1
ATOM 1635 C C . LEU A 1 200 ? 7.327 -9.451 -11.311 1.00 86.31 200 LEU A C 1
ATOM 1637 O O . LEU A 1 200 ? 7.456 -9.730 -10.121 1.00 86.31 200 LEU A O 1
ATOM 1641 N N . LYS A 1 201 ? 8.328 -9.605 -12.186 1.00 88.38 201 LYS A N 1
ATOM 1642 C CA . LYS A 1 201 ? 9.669 -10.078 -11.802 1.00 88.38 201 LYS A CA 1
ATOM 1643 C C . LYS A 1 201 ? 10.307 -9.173 -10.755 1.00 88.38 201 LYS A C 1
ATOM 1645 O O . LYS A 1 201 ? 10.964 -9.682 -9.853 1.00 88.38 201 LYS A O 1
ATOM 1650 N N . VAL A 1 202 ? 10.095 -7.859 -10.836 1.00 92.06 202 VAL A N 1
ATOM 1651 C CA . VAL A 1 202 ? 10.548 -6.919 -9.800 1.00 92.06 202 VAL A CA 1
ATOM 1652 C C . VAL A 1 202 ? 9.831 -7.174 -8.474 1.00 92.06 202 VAL A C 1
ATOM 1654 O O . VAL A 1 202 ? 10.501 -7.287 -7.452 1.00 92.06 202 VAL A O 1
ATOM 1657 N N . THR A 1 203 ? 8.504 -7.338 -8.471 1.00 91.00 203 THR A N 1
ATOM 1658 C CA . THR A 1 203 ? 7.754 -7.667 -7.244 1.00 91.00 203 THR A CA 1
ATOM 1659 C C . THR A 1 203 ? 8.200 -8.998 -6.631 1.00 91.00 203 THR A C 1
ATOM 1661 O O . THR A 1 203 ? 8.440 -9.059 -5.428 1.00 91.00 203 THR A O 1
ATOM 1664 N N . ILE A 1 204 ? 8.378 -10.047 -7.444 1.00 89.31 204 ILE A N 1
ATOM 1665 C CA . ILE A 1 204 ? 8.912 -11.342 -6.985 1.00 89.31 204 ILE A CA 1
ATOM 1666 C C . ILE A 1 204 ? 10.310 -11.152 -6.406 1.00 89.31 204 ILE A C 1
ATOM 1668 O O . ILE A 1 204 ? 10.606 -11.687 -5.343 1.00 89.31 204 ILE A O 1
ATOM 1672 N N . LYS A 1 205 ? 11.161 -10.349 -7.054 1.00 94.19 205 LYS A N 1
ATOM 1673 C CA . LYS A 1 205 ? 12.514 -10.120 -6.557 1.00 94.19 205 LYS A CA 1
ATOM 1674 C C . LYS A 1 205 ? 12.530 -9.420 -5.199 1.00 94.19 205 LYS A C 1
ATOM 1676 O O . LYS A 1 205 ? 13.374 -9.752 -4.375 1.00 94.19 205 LYS A O 1
ATOM 1681 N N . VAL A 1 206 ? 11.602 -8.495 -4.952 1.00 94.44 206 VAL A N 1
ATOM 1682 C CA . VAL A 1 206 ? 11.422 -7.890 -3.623 1.00 94.44 206 VAL A CA 1
ATOM 1683 C C . VAL A 1 206 ? 11.025 -8.956 -2.598 1.00 94.44 206 VAL A C 1
ATOM 1685 O O . VAL A 1 206 ? 11.653 -9.023 -1.552 1.00 94.44 206 VAL A O 1
ATOM 1688 N N . LEU A 1 207 ? 10.074 -9.841 -2.909 1.00 91.44 207 LEU A N 1
ATOM 1689 C CA . LEU A 1 207 ? 9.699 -10.945 -2.010 1.00 91.44 207 LEU A CA 1
ATOM 1690 C C . LEU A 1 207 ? 10.844 -11.938 -1.752 1.00 91.44 207 LEU A C 1
ATOM 1692 O O . LEU A 1 207 ? 10.946 -12.482 -0.662 1.00 91.44 207 LEU A O 1
ATOM 1696 N N . GLU A 1 208 ? 11.726 -12.175 -2.725 1.00 93.12 208 GLU A N 1
ATOM 1697 C CA . GLU A 1 208 ? 12.926 -13.000 -2.515 1.00 93.12 208 GLU A CA 1
ATOM 1698 C C . GLU A 1 208 ? 13.947 -12.336 -1.581 1.00 93.12 208 GLU A C 1
ATOM 1700 O O . GLU A 1 208 ? 14.670 -13.032 -0.872 1.00 93.12 208 GLU A O 1
ATOM 1705 N N . LEU A 1 209 ? 14.055 -11.004 -1.628 1.00 95.81 209 LEU A N 1
ATOM 1706 C CA . LEU A 1 209 ? 14.975 -10.233 -0.787 1.00 95.81 209 LEU A CA 1
ATOM 1707 C C . LEU A 1 209 ? 14.424 -10.021 0.631 1.00 95.81 209 LEU A C 1
ATOM 1709 O O . LEU A 1 209 ? 15.214 -9.944 1.567 1.00 95.81 209 LEU A O 1
ATOM 1713 N N . PHE A 1 210 ? 13.098 -9.953 0.770 1.00 96.69 210 PHE A N 1
ATOM 1714 C CA . PHE A 1 210 ? 12.366 -9.719 2.018 1.00 96.69 210 PHE A CA 1
ATOM 1715 C C . PHE A 1 210 ? 11.279 -10.802 2.183 1.00 96.69 210 PHE A C 1
ATOM 1717 O O . PHE A 1 210 ? 10.104 -10.555 1.883 1.00 96.69 210 PHE A O 1
ATOM 1724 N N . PRO A 1 211 ? 11.661 -12.032 2.579 1.00 93.69 211 PRO A N 1
ATOM 1725 C CA . PRO A 1 211 ? 10.776 -13.201 2.569 1.00 93.69 211 PRO A CA 1
ATOM 1726 C C . PRO A 1 211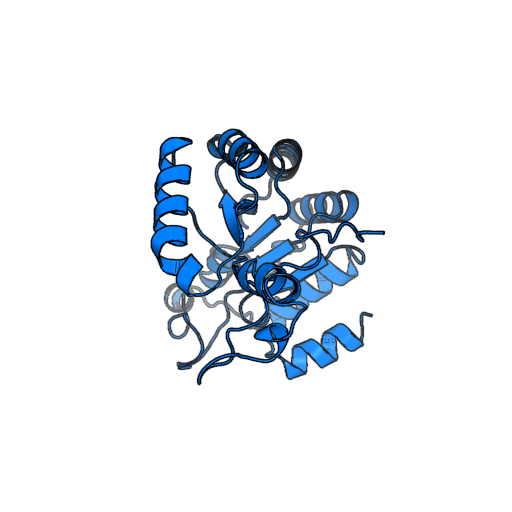 ? 9.620 -13.138 3.580 1.00 93.69 211 PRO A C 1
ATOM 1728 O O . PRO A 1 211 ? 8.598 -13.804 3.389 1.00 93.69 211 PRO A O 1
ATOM 1731 N N . ASP A 1 212 ? 9.739 -12.336 4.636 1.00 94.38 212 ASP A N 1
ATOM 1732 C CA . ASP A 1 212 ? 8.698 -12.168 5.652 1.00 94.38 212 ASP A CA 1
ATOM 1733 C C . ASP A 1 212 ? 7.753 -10.996 5.337 1.00 94.38 212 ASP A C 1
ATOM 1735 O O . ASP A 1 212 ? 6.676 -10.885 5.942 1.00 94.38 212 ASP A O 1
ATOM 1739 N N . LEU A 1 213 ? 8.091 -10.163 4.345 1.00 94.94 213 LEU A N 1
ATOM 1740 C CA . LEU A 1 213 ? 7.252 -9.063 3.878 1.00 94.94 213 LEU A CA 1
ATOM 1741 C C . LEU A 1 213 ? 5.936 -9.584 3.281 1.00 94.94 213 LEU A C 1
ATOM 1743 O O . LEU A 1 213 ? 5.907 -10.387 2.348 1.00 94.94 213 LEU A O 1
ATOM 1747 N N . LYS A 1 214 ? 4.805 -9.084 3.786 1.00 92.31 214 LYS A N 1
ATOM 1748 C CA . LYS A 1 214 ? 3.477 -9.442 3.266 1.00 92.31 214 LYS A CA 1
ATOM 1749 C C . LYS A 1 214 ? 3.034 -8.440 2.210 1.00 92.31 214 LYS A C 1
ATOM 1751 O O . LYS A 1 214 ? 2.976 -7.245 2.483 1.00 92.31 214 LYS A O 1
ATOM 1756 N N . ILE A 1 215 ? 2.681 -8.926 1.021 1.00 89.81 215 ILE A N 1
ATOM 1757 C CA . ILE A 1 215 ? 2.171 -8.100 -0.079 1.00 89.81 215 ILE A CA 1
ATOM 1758 C C . ILE A 1 215 ? 0.695 -8.409 -0.331 1.00 89.81 215 ILE A C 1
ATOM 1760 O O . ILE A 1 215 ? 0.306 -9.563 -0.497 1.00 89.81 215 ILE A O 1
ATOM 1764 N N . ILE A 1 216 ? -0.111 -7.354 -0.431 1.00 88.88 216 ILE A N 1
ATOM 1765 C CA . ILE A 1 216 ? -1.487 -7.381 -0.923 1.00 88.88 216 ILE A CA 1
ATOM 1766 C C . ILE A 1 216 ? -1.467 -6.789 -2.335 1.00 88.88 216 ILE A C 1
ATOM 1768 O O . ILE A 1 216 ? -1.268 -5.588 -2.519 1.00 88.88 216 ILE A O 1
ATOM 1772 N N . GLY A 1 217 ? -1.625 -7.634 -3.352 1.00 85.19 217 GLY A N 1
ATOM 1773 C CA . GLY A 1 217 ? -1.603 -7.200 -4.748 1.00 85.19 217 GLY A CA 1
ATOM 1774 C C . GLY A 1 217 ? -2.948 -6.637 -5.202 1.00 85.19 217 GLY A C 1
ATOM 1775 O O . GLY A 1 217 ? -3.932 -7.371 -5.270 1.00 85.19 217 GLY A O 1
ATOM 1776 N N . VAL A 1 218 ? -2.995 -5.356 -5.577 1.00 83.06 218 VAL A N 1
ATOM 1777 C CA . VAL A 1 218 ? -4.205 -4.750 -6.165 1.00 83.06 218 VAL A CA 1
ATOM 1778 C C . VAL A 1 218 ? -4.319 -5.154 -7.640 1.00 83.06 218 VAL A C 1
ATOM 1780 O O . VAL A 1 218 ? -3.324 -5.483 -8.286 1.00 83.06 218 VAL A O 1
ATOM 1783 N N . LEU A 1 219 ? -5.535 -5.143 -8.194 1.00 76.56 219 LEU A N 1
ATOM 1784 C CA . LEU A 1 219 ? -5.805 -5.425 -9.611 1.00 76.56 219 LEU A CA 1
ATOM 1785 C C . LEU A 1 219 ? -5.285 -6.797 -10.081 1.00 76.56 219 LEU A C 1
ATOM 1787 O O . LEU A 1 219 ? -4.920 -6.953 -11.238 1.00 76.56 219 LEU A O 1
ATOM 1791 N N . GLN A 1 220 ? -5.242 -7.806 -9.204 1.00 75.19 220 GLN A N 1
ATOM 1792 C CA . GLN A 1 220 ? -4.753 -9.156 -9.538 1.00 75.19 220 GLN A CA 1
ATOM 1793 C C . GLN A 1 220 ? -3.263 -9.202 -9.944 1.00 75.19 220 GLN A C 1
ATOM 1795 O O . GLN A 1 220 ? -2.860 -10.103 -10.683 1.00 75.19 220 GLN A O 1
ATOM 1800 N N . LEU A 1 221 ? -2.449 -8.240 -9.478 1.00 73.19 221 LEU A N 1
ATOM 1801 C CA . LEU A 1 221 ? -0.976 -8.242 -9.547 1.00 73.19 221 LEU A CA 1
ATOM 1802 C C . LEU A 1 221 ? -0.397 -8.746 -10.893 1.00 73.19 221 LEU A C 1
ATOM 1804 O O . LEU A 1 221 ? 0.492 -9.588 -10.925 1.00 73.19 221 LEU A O 1
ATOM 1808 N N . HIS A 1 222 ? -0.914 -8.236 -12.013 1.00 69.31 222 HIS A N 1
ATOM 1809 C CA . HIS A 1 222 ? -0.513 -8.533 -13.400 1.00 69.31 222 HIS A CA 1
ATOM 1810 C C . HIS A 1 222 ? -0.921 -9.888 -13.995 1.00 69.31 222 HIS A C 1
ATOM 1812 O O . HIS A 1 222 ? -0.666 -10.111 -15.179 1.00 69.31 222 HIS A O 1
ATOM 1818 N N . MET A 1 223 ? -1.518 -10.797 -13.224 1.00 65.88 223 MET A N 1
ATOM 1819 C CA . MET A 1 223 ? -1.512 -12.225 -13.571 1.00 65.88 223 MET A CA 1
ATOM 1820 C C . MET A 1 223 ? -2.888 -12.884 -13.680 1.00 65.88 223 MET A C 1
ATOM 1822 O O . MET A 1 223 ? -3.001 -13.925 -14.325 1.00 65.88 223 MET A O 1
ATOM 1826 N N . GLY A 1 224 ? -3.921 -12.314 -13.060 1.00 67.06 224 GLY A N 1
ATOM 1827 C CA . GLY A 1 224 ? -5.197 -13.010 -12.896 1.00 67.06 224 GLY A CA 1
ATOM 1828 C C . GLY A 1 224 ? -5.174 -14.039 -11.761 1.00 67.06 224 GLY A C 1
ATOM 1829 O O . GLY A 1 224 ? -4.116 -14.438 -11.274 1.00 67.06 224 GLY A O 1
ATOM 1830 N N . LEU A 1 225 ? -6.358 -14.459 -11.309 1.00 68.50 225 LEU A N 1
ATOM 1831 C CA . LEU A 1 225 ? -6.514 -15.264 -10.088 1.00 68.50 225 LEU A CA 1
ATOM 1832 C C . LEU A 1 225 ? -5.848 -16.648 -10.170 1.00 68.50 225 LEU A C 1
ATOM 1834 O O . LEU A 1 225 ? -5.181 -17.054 -9.222 1.00 68.50 225 LEU A O 1
ATOM 1838 N N . GLU A 1 226 ? -5.979 -17.352 -11.297 1.00 70.81 226 GLU A N 1
ATOM 1839 C CA . GLU A 1 226 ? -5.406 -18.698 -11.471 1.00 70.81 226 GLU A CA 1
ATOM 1840 C C . GLU A 1 226 ? -3.881 -18.672 -11.383 1.00 70.81 226 GLU A C 1
ATOM 1842 O O . GLU A 1 226 ? -3.263 -19.416 -10.623 1.00 70.81 226 GLU A O 1
ATOM 1847 N N . ARG A 1 227 ? -3.259 -17.745 -12.114 1.00 70.19 227 ARG A N 1
ATOM 1848 C CA . ARG A 1 227 ? -1.805 -17.642 -12.159 1.00 70.19 227 ARG A CA 1
ATOM 1849 C C . ARG A 1 227 ? -1.237 -17.121 -10.837 1.00 70.19 227 ARG A C 1
ATOM 1851 O O . ARG A 1 227 ? -0.138 -17.530 -10.465 1.00 70.19 227 ARG A O 1
ATOM 1858 N N . LEU A 1 228 ? -1.970 -16.264 -10.113 1.00 69.44 228 LEU A N 1
ATOM 1859 C CA . LEU A 1 228 ? -1.612 -15.867 -8.746 1.00 69.44 228 LEU A CA 1
ATOM 1860 C C . LEU A 1 228 ? -1.666 -17.039 -7.768 1.00 69.44 228 LEU A C 1
ATOM 1862 O O . LEU A 1 228 ? -0.763 -17.171 -6.945 1.00 69.44 228 LEU A O 1
ATOM 1866 N N . SER A 1 229 ? -2.684 -17.897 -7.874 1.00 69.44 229 SER A N 1
ATOM 1867 C CA . SER A 1 229 ? -2.803 -19.103 -7.049 1.00 69.44 229 SER A CA 1
ATOM 1868 C C . SER A 1 229 ? -1.604 -20.035 -7.251 1.00 69.44 229 SER A C 1
ATOM 1870 O O . SER A 1 229 ? -0.950 -20.423 -6.281 1.00 69.44 229 SER A O 1
ATOM 1872 N N . ASP A 1 230 ? -1.239 -20.286 -8.512 1.00 73.31 230 ASP A N 1
ATOM 1873 C CA . ASP A 1 230 ? -0.053 -21.062 -8.890 1.00 73.31 230 ASP A CA 1
ATOM 1874 C C . ASP A 1 230 ? 1.247 -20.481 -8.325 1.00 73.31 230 ASP A C 1
ATOM 1876 O O . ASP A 1 230 ? 2.132 -21.227 -7.905 1.00 73.31 230 ASP A O 1
ATOM 1880 N N . LEU A 1 231 ? 1.400 -19.154 -8.368 1.00 70.62 231 LEU A N 1
ATOM 1881 C CA . LEU A 1 231 ? 2.607 -18.476 -7.904 1.00 70.62 231 LEU A CA 1
ATOM 1882 C C . LEU A 1 231 ? 2.709 -18.545 -6.381 1.00 70.62 231 LEU A C 1
ATOM 1884 O O . LEU A 1 231 ? 3.718 -19.020 -5.871 1.00 70.62 231 LEU A O 1
ATOM 1888 N N . PHE A 1 232 ? 1.665 -18.145 -5.652 1.00 66.06 232 PHE A N 1
ATOM 1889 C CA . PHE A 1 232 ? 1.682 -18.188 -4.190 1.00 66.06 232 PHE A CA 1
ATOM 1890 C C . PHE A 1 232 ? 1.794 -19.614 -3.647 1.00 66.06 232 PHE A C 1
ATOM 1892 O O . PHE A 1 232 ? 2.422 -19.810 -2.614 1.00 66.06 232 PHE A O 1
ATOM 1899 N N . GLY A 1 233 ? 1.282 -20.626 -4.356 1.00 69.69 233 GLY A N 1
ATOM 1900 C CA . GLY A 1 233 ? 1.497 -22.031 -4.001 1.00 69.69 233 GLY A CA 1
ATOM 1901 C C . GLY A 1 233 ? 2.966 -22.476 -4.025 1.00 69.69 233 GLY A C 1
ATOM 1902 O O . GLY A 1 233 ? 3.314 -23.412 -3.313 1.00 69.69 233 GLY A O 1
ATOM 1903 N N . ARG A 1 234 ? 3.836 -21.812 -4.802 1.00 72.19 234 ARG A N 1
ATOM 1904 C CA . ARG A 1 234 ? 5.280 -22.125 -4.887 1.00 72.19 234 ARG A CA 1
ATOM 1905 C C . ARG A 1 234 ? 6.124 -21.448 -3.809 1.00 72.19 234 ARG A C 1
ATOM 1907 O O . ARG A 1 234 ? 7.248 -21.882 -3.592 1.00 72.19 234 ARG A O 1
ATOM 1914 N N . TYR A 1 235 ? 5.598 -20.396 -3.186 1.00 61.94 235 TYR A N 1
ATOM 1915 C CA . TYR A 1 235 ? 6.283 -19.582 -2.175 1.00 61.94 235 TYR A CA 1
ATOM 1916 C C . TYR A 1 235 ? 5.582 -19.655 -0.802 1.00 61.94 235 TYR A C 1
ATOM 1918 O O . TYR A 1 235 ? 5.704 -18.731 -0.001 1.00 61.94 235 TYR A O 1
ATOM 1926 N N . LYS A 1 236 ? 4.812 -20.726 -0.558 1.00 51.12 236 LYS A N 1
ATOM 1927 C CA . LYS A 1 236 ? 4.258 -21.067 0.761 1.00 51.12 236 LYS A CA 1
ATOM 1928 C C . LYS A 1 236 ? 5.299 -21.715 1.662 1.00 51.12 236 LYS A C 1
ATOM 1930 O O . LYS A 1 236 ? 6.097 -22.521 1.134 1.00 51.12 236 LYS A O 1
#

Radius of gyration: 20.35 Å; chains: 1; bounding box: 55×41×55 Å

Foldseek 3Di:
DPPPDDCVVFVFDVVLVCCCPVPVNPSNPDDPPDDQPRGADEAEEAEDDPDQALVSVVVVVCVCCVPCVVVRHQAYEYEDADLSCLLSQLVCVVVDVNYAYEYEYALVGQDLVSVVSSVVSHHQAYEYECLCVLLVVDPLLSCVDPSVLSNLVVCLVVVHAYAYHYDAQDADDPPDPDDHSVSNVNCPVPPDDDHLVNSLVSVVVSCVSRVSHHYDYPPCSSADDVVVVVVVVVSD